Protein AF-X1BRF0-F1 (afdb_monomer_lite)

Organism: NCBI:txid412755

Foldseek 3Di:
DDPVVVVLVVVLVVVVVVVVVVVVVVVVVVVVLVVCCVVVVDPPDDRQKDKDKDKAQDFDQKWAWFWFWDWDDDPDTDTWIWTWTWAGDDGIIMIMIMTGVVCVVVVVVVCVQQVVAPLSVQQLVLLCCQAPDPRMDGDVVLLVVDDPLLNLVSVLSSLVHVDHSPDTDQAHPCLVSLVVRLVVLVVPPPDDDPVNVVVSVSSVSNHVCSVVDDGDDPVRSVVSVVVVVVVVSVVVD

pLDDT: mean 84.21, std 11.14, range [40.06, 96.19]

Radius of gyration: 20.68 Å; chains: 1; bounding box: 46×61×49 Å

Secondary structure (DSSP, 8-state):
--HHHHHHHHHHHHHHHHHHHHHHHHHHHHHHHHHHHHHH--TTS---EEEEEEEESS--SEEEEEEEEEEE-SSS-EEEEEEEEEEE-SS-EEEEEEEEGGGHHHHHHHHHHHTTSHHHHHHHHHHHHHHT-S-EEE-HHHHTTS-HHHHHHHHHHHT-TT--TTS---S-SSHHHHHHHHHHHHHT-SS--HHHHHHHHHHHHHTTGGGG--PPPHHHHHHHHHHHHHHHHHTT-

Structure (mmCIF, N/CA/C/O backbone):
data_AF-X1BRF0-F1
#
_entry.id   AF-X1BRF0-F1
#
loop_
_atom_site.group_PDB
_atom_site.id
_atom_site.type_symbol
_atom_site.label_atom_id
_atom_site.label_alt_id
_atom_site.label_comp_id
_atom_site.label_asym_id
_atom_site.label_entity_id
_atom_site.label_seq_id
_atom_site.pdbx_PDB_ins_code
_atom_site.Cartn_x
_atom_site.Cartn_y
_atom_site.Cartn_z
_atom_site.occupancy
_atom_site.B_iso_or_equiv
_atom_site.auth_seq_id
_atom_site.auth_comp_id
_atom_site.auth_asym_id
_atom_site.auth_atom_id
_atom_site.pdbx_PDB_model_num
ATOM 1 N N . PHE A 1 1 ? 20.948 39.624 -9.094 1.00 43.69 1 PHE A N 1
ATOM 2 C CA . PHE A 1 1 ? 20.328 38.492 -9.811 1.00 43.69 1 PHE A CA 1
ATOM 3 C C . PHE A 1 1 ? 21.298 37.989 -10.867 1.00 43.69 1 PHE A C 1
ATOM 5 O O . PHE A 1 1 ? 21.621 38.726 -11.787 1.00 43.69 1 PHE A O 1
ATOM 12 N N . ASN A 1 2 ? 21.868 36.800 -10.663 1.00 40.06 2 ASN A N 1
ATOM 13 C CA . ASN A 1 2 ? 22.947 36.269 -11.497 1.00 40.06 2 ASN A CA 1
ATOM 14 C C . ASN A 1 2 ? 22.345 35.476 -12.668 1.00 40.06 2 ASN A C 1
ATOM 16 O O . ASN A 1 2 ? 21.818 34.385 -12.469 1.00 40.06 2 ASN A O 1
ATOM 20 N N . ILE A 1 3 ? 22.393 36.044 -13.873 1.00 43.03 3 ILE A N 1
ATOM 21 C CA . ILE A 1 3 ? 21.704 35.545 -15.078 1.00 43.03 3 ILE A CA 1
ATOM 22 C C . ILE A 1 3 ? 22.094 34.090 -15.414 1.00 43.03 3 ILE A C 1
ATOM 24 O O . ILE A 1 3 ? 21.236 33.301 -15.789 1.00 43.03 3 ILE A O 1
ATOM 28 N N . LYS A 1 4 ? 23.338 33.674 -15.138 1.00 49.88 4 LYS A N 1
ATOM 29 C CA . LYS A 1 4 ? 23.810 32.292 -15.374 1.00 49.88 4 LYS A CA 1
ATOM 30 C C . LYS A 1 4 ? 23.158 31.228 -14.477 1.00 49.88 4 LYS A C 1
ATOM 32 O O . LYS A 1 4 ? 23.149 30.053 -14.833 1.00 49.88 4 LYS A O 1
ATOM 37 N N . ALA A 1 5 ? 22.644 31.605 -13.304 1.00 55.59 5 ALA A N 1
ATOM 38 C CA . ALA A 1 5 ? 21.947 30.668 -12.419 1.00 55.59 5 ALA A CA 1
ATOM 39 C C . ALA A 1 5 ? 20.535 30.339 -12.940 1.00 55.59 5 ALA A C 1
ATOM 41 O O . ALA A 1 5 ? 20.082 29.207 -12.778 1.00 55.59 5 ALA A O 1
ATOM 42 N N . ASN A 1 6 ? 19.885 31.291 -13.622 1.00 57.84 6 ASN A N 1
ATOM 43 C CA . ASN A 1 6 ? 18.565 31.093 -14.226 1.00 57.84 6 ASN A CA 1
ATOM 44 C C . ASN A 1 6 ? 18.606 30.113 -15.407 1.00 57.84 6 ASN A C 1
ATOM 46 O O . ASN A 1 6 ? 17.692 29.305 -15.540 1.00 57.84 6 ASN A O 1
ATOM 50 N N . ASP A 1 7 ? 19.677 30.120 -16.206 1.00 70.44 7 ASP A N 1
ATOM 51 C CA . ASP A 1 7 ? 19.808 29.210 -17.352 1.00 70.44 7 ASP A CA 1
ATOM 52 C C . ASP A 1 7 ? 19.935 27.744 -16.913 1.00 70.44 7 ASP A C 1
ATOM 54 O O . ASP A 1 7 ? 19.294 26.866 -17.483 1.00 70.44 7 ASP A O 1
ATOM 58 N N . ASN A 1 8 ? 20.689 27.466 -15.844 1.00 70.25 8 ASN A N 1
ATOM 59 C CA . ASN A 1 8 ? 20.816 26.106 -15.307 1.00 70.25 8 ASN A CA 1
ATOM 60 C C . ASN A 1 8 ? 19.495 25.577 -14.738 1.00 70.25 8 ASN A C 1
ATOM 62 O O . ASN A 1 8 ? 19.160 24.413 -14.946 1.00 70.25 8 ASN A O 1
ATOM 66 N N . ILE A 1 9 ? 18.741 26.428 -14.039 1.00 73.12 9 ILE A N 1
ATOM 67 C CA . ILE A 1 9 ? 17.417 26.072 -13.517 1.00 73.12 9 ILE A CA 1
ATOM 68 C C . ILE A 1 9 ? 16.451 25.800 -14.677 1.00 73.12 9 ILE A C 1
ATOM 70 O O . ILE A 1 9 ? 15.737 24.799 -14.665 1.00 73.12 9 ILE A O 1
ATOM 74 N N . LEU A 1 10 ? 16.463 26.643 -15.715 1.00 74.81 10 LEU A N 1
ATOM 75 C CA . LEU A 1 10 ? 15.628 26.457 -16.901 1.00 74.81 10 LEU A CA 1
ATOM 76 C C . LEU A 1 10 ? 15.965 25.151 -17.636 1.00 74.81 10 LEU A C 1
ATOM 78 O O . LEU A 1 10 ? 15.058 24.396 -17.979 1.00 74.81 10 LEU A O 1
ATOM 82 N N . ILE A 1 11 ? 17.255 24.841 -17.809 1.00 76.44 11 ILE A N 1
ATOM 83 C CA . ILE A 1 11 ? 17.719 23.571 -18.389 1.00 76.44 11 ILE A CA 1
ATOM 84 C C . ILE A 1 11 ? 17.226 22.384 -17.553 1.00 76.44 11 ILE A C 1
ATOM 86 O O . ILE A 1 11 ? 16.704 21.419 -18.109 1.00 76.44 11 ILE A O 1
ATOM 90 N N . GLN A 1 12 ? 17.323 22.457 -16.223 1.00 74.62 12 GLN A N 1
ATOM 91 C CA . GLN A 1 12 ? 16.822 21.406 -15.333 1.00 74.62 12 GLN A CA 1
ATOM 92 C C . GLN A 1 12 ? 15.307 21.204 -15.462 1.00 74.62 12 GLN A C 1
ATOM 94 O O . GLN A 1 12 ? 14.853 20.061 -15.542 1.00 74.62 12 GLN A O 1
ATOM 99 N N . PHE A 1 13 ? 14.522 22.283 -15.542 1.00 77.75 13 PHE A N 1
ATOM 100 C CA . PHE A 1 13 ? 13.081 22.189 -15.789 1.00 77.75 13 PHE A CA 1
ATOM 101 C C . PHE A 1 13 ? 12.763 21.603 -17.166 1.00 77.75 13 PHE A C 1
ATOM 103 O O . PHE A 1 13 ? 11.842 20.795 -17.282 1.00 77.75 13 PHE A O 1
ATOM 110 N N . GLN A 1 14 ? 13.533 21.949 -18.198 1.00 77.00 14 GLN A N 1
ATOM 111 C CA . GLN A 1 14 ? 13.373 21.389 -19.538 1.00 77.00 14 GLN A CA 1
ATOM 112 C C . GLN A 1 14 ? 13.669 19.880 -19.554 1.00 77.00 14 GLN A C 1
ATOM 114 O O . GLN A 1 14 ? 12.897 19.104 -20.116 1.00 77.00 14 GLN A O 1
ATOM 119 N N . CYS A 1 15 ? 14.740 19.447 -18.881 1.00 74.56 15 CYS A N 1
ATOM 120 C CA . CYS A 1 15 ? 15.067 18.033 -18.702 1.00 74.56 15 CYS A CA 1
ATOM 121 C C . CYS A 1 15 ? 13.960 17.287 -17.946 1.00 74.56 15 CYS A C 1
ATOM 123 O O . CYS A 1 15 ? 13.539 16.216 -18.383 1.00 74.56 15 CYS A O 1
ATOM 125 N N . LEU A 1 16 ? 13.447 17.865 -16.854 1.00 76.44 16 LEU A N 1
ATOM 126 C CA . LEU A 1 16 ? 12.346 17.285 -16.083 1.00 76.44 16 LEU A CA 1
ATOM 127 C C . LEU A 1 16 ? 11.070 17.168 -16.924 1.00 76.44 16 LEU A C 1
ATOM 129 O O . LEU A 1 16 ? 10.406 16.136 -16.887 1.00 76.44 16 LEU A O 1
ATOM 133 N N . LYS A 1 17 ? 10.743 18.198 -17.711 1.00 81.06 17 LYS A N 1
ATOM 134 C CA . LYS A 1 17 ? 9.607 18.178 -18.636 1.00 81.06 17 LYS A CA 1
ATOM 135 C C . LYS A 1 17 ? 9.740 17.035 -19.646 1.00 81.06 17 LYS A C 1
ATOM 137 O O . LYS A 1 17 ? 8.807 16.250 -19.783 1.00 81.06 17 LYS A O 1
ATOM 142 N N . ASN A 1 18 ? 10.898 16.902 -20.291 1.00 79.06 18 ASN A N 1
ATOM 143 C CA . ASN A 1 18 ? 11.144 15.848 -21.279 1.00 79.06 18 ASN A CA 1
ATOM 144 C C . ASN A 1 18 ? 11.081 14.437 -20.654 1.00 79.06 18 ASN A C 1
ATOM 146 O O . ASN A 1 18 ? 10.539 13.509 -21.260 1.00 79.06 18 ASN A O 1
ATOM 150 N N . ASP A 1 19 ? 11.601 14.263 -19.433 1.00 75.19 19 ASP A N 1
ATOM 151 C CA . ASP A 1 19 ? 11.479 13.011 -18.671 1.00 75.19 19 ASP A CA 1
ATOM 152 C C . ASP A 1 19 ? 10.007 12.696 -18.353 1.00 75.19 19 ASP A C 1
ATOM 154 O O . ASP A 1 19 ? 9.544 11.581 -18.602 1.00 75.19 19 ASP A O 1
ATOM 158 N N . CYS A 1 20 ? 9.232 13.686 -17.899 1.00 77.44 20 CYS A N 1
ATOM 159 C CA . CYS A 1 20 ? 7.792 13.541 -17.678 1.00 77.44 20 CYS A CA 1
ATOM 160 C C . CYS A 1 20 ? 7.045 13.150 -18.963 1.00 77.44 20 CYS A C 1
ATOM 162 O O . CYS A 1 20 ? 6.258 12.206 -18.941 1.00 77.44 20 CYS A O 1
ATOM 164 N N . GLU A 1 21 ? 7.310 13.810 -20.093 1.00 84.62 21 GLU A N 1
ATOM 165 C CA . GLU A 1 21 ? 6.691 13.494 -21.390 1.00 84.62 21 GLU A CA 1
ATOM 166 C C . GLU A 1 21 ? 7.021 12.067 -21.857 1.00 84.62 21 GLU A C 1
ATOM 168 O O . GLU A 1 21 ? 6.143 11.331 -22.327 1.00 84.62 21 GLU A O 1
ATOM 173 N N . THR A 1 22 ? 8.269 11.634 -21.659 1.00 80.38 22 THR A N 1
ATOM 174 C CA . THR A 1 22 ? 8.715 10.267 -21.965 1.00 80.38 22 THR A CA 1
ATOM 175 C C . THR A 1 22 ? 7.973 9.244 -21.106 1.00 80.38 22 THR A C 1
ATOM 177 O O . THR A 1 22 ? 7.456 8.249 -21.623 1.00 80.38 22 THR A O 1
ATOM 180 N N . ARG A 1 23 ? 7.860 9.496 -19.795 1.00 79.00 23 ARG A N 1
ATOM 181 C CA . ARG A 1 23 ? 7.141 8.619 -18.858 1.00 79.00 23 ARG A CA 1
ATOM 182 C C . ARG A 1 23 ? 5.651 8.550 -19.167 1.00 79.00 23 ARG A C 1
ATOM 184 O O . ARG A 1 23 ? 5.104 7.452 -19.193 1.00 79.00 23 ARG A O 1
ATOM 191 N N . ILE A 1 24 ? 5.008 9.683 -19.450 1.00 82.62 24 ILE A N 1
ATOM 192 C CA . ILE A 1 24 ? 3.593 9.740 -19.846 1.00 82.62 24 ILE A CA 1
ATOM 193 C C . ILE A 1 24 ? 3.363 8.916 -21.115 1.00 82.62 24 ILE A C 1
ATOM 195 O O . ILE A 1 24 ? 2.433 8.112 -21.171 1.00 82.62 24 ILE A O 1
ATOM 199 N N . THR A 1 25 ? 4.236 9.060 -22.114 1.00 86.00 25 THR A N 1
ATOM 200 C CA . THR A 1 25 ? 4.147 8.289 -23.362 1.00 86.00 25 THR A CA 1
ATOM 201 C C . THR A 1 25 ? 4.278 6.791 -23.099 1.00 86.00 25 THR A C 1
ATOM 203 O O . THR A 1 25 ? 3.460 6.008 -23.582 1.00 86.00 25 THR A O 1
ATOM 206 N N . TYR A 1 26 ? 5.263 6.386 -22.292 1.00 83.38 26 TYR A N 1
ATOM 207 C CA . TYR A 1 26 ? 5.441 4.991 -21.893 1.00 83.38 26 TYR A CA 1
ATOM 208 C C . TYR A 1 26 ? 4.207 4.436 -21.167 1.00 83.38 26 TYR A C 1
ATOM 210 O O . TYR A 1 26 ? 3.718 3.364 -21.522 1.00 83.38 26 TYR A O 1
ATOM 218 N N . LEU A 1 27 ? 3.670 5.179 -20.195 1.00 81.31 27 LEU A N 1
ATOM 219 C CA . LEU A 1 27 ? 2.489 4.785 -19.424 1.00 81.31 27 LEU A CA 1
ATOM 220 C C . LEU A 1 27 ? 1.252 4.636 -20.306 1.00 81.31 27 LEU A C 1
ATOM 222 O O . LEU A 1 27 ? 0.519 3.665 -20.141 1.00 81.31 27 LEU A O 1
ATOM 226 N N . ARG A 1 28 ? 1.049 5.545 -21.267 1.00 84.25 28 ARG A N 1
ATOM 227 C CA . ARG A 1 28 ? -0.058 5.463 -22.228 1.00 84.25 28 ARG A CA 1
ATOM 228 C C . ARG A 1 28 ? 0.043 4.212 -23.096 1.00 84.25 28 ARG A C 1
ATOM 230 O O . ARG A 1 28 ? -0.918 3.461 -23.206 1.00 84.25 28 ARG A O 1
ATOM 237 N N . VAL A 1 29 ? 1.218 3.943 -23.665 1.00 85.19 29 VAL A N 1
ATOM 238 C CA . VAL A 1 29 ? 1.441 2.731 -24.473 1.00 85.19 29 VAL A CA 1
ATOM 239 C C . VAL A 1 29 ? 1.230 1.471 -23.630 1.00 85.19 29 VAL A C 1
ATOM 241 O O . VAL A 1 29 ? 0.634 0.496 -24.088 1.00 85.19 29 VAL A O 1
ATOM 244 N N . TYR A 1 30 ? 1.703 1.480 -22.385 1.00 81.38 30 TYR A N 1
ATOM 245 C CA . TYR A 1 30 ? 1.567 0.351 -21.475 1.00 81.38 30 TYR A CA 1
ATOM 246 C C . TYR A 1 30 ? 0.106 0.107 -21.054 1.00 81.38 30 TYR A C 1
ATOM 248 O O . TYR A 1 30 ? -0.341 -1.043 -21.059 1.00 81.38 30 TYR A O 1
ATOM 256 N N . SER A 1 31 ? -0.662 1.160 -20.754 1.00 79.25 31 SER A N 1
ATOM 257 C CA . SER A 1 31 ? -2.083 1.054 -20.400 1.00 79.25 31 SER A CA 1
ATOM 258 C C . SER A 1 31 ? -2.942 0.616 -21.590 1.00 79.25 31 SER A C 1
ATOM 260 O O . SER A 1 31 ? -3.762 -0.291 -21.447 1.00 79.25 31 SER A O 1
ATOM 262 N N . GLU A 1 32 ? -2.699 1.161 -22.786 1.00 83.38 32 GLU A N 1
ATOM 263 C CA . GLU A 1 32 ? -3.341 0.719 -24.029 1.00 83.38 32 GLU A CA 1
ATOM 264 C C . GLU A 1 32 ? -3.033 -0.752 -24.321 1.00 83.38 32 GLU A C 1
ATOM 266 O O . GLU A 1 32 ? -3.907 -1.501 -24.755 1.00 83.38 32 GLU A O 1
ATOM 271 N N . ARG A 1 33 ? -1.800 -1.201 -24.062 1.00 80.56 33 ARG A N 1
ATOM 272 C CA . ARG A 1 33 ? -1.410 -2.607 -24.218 1.00 80.56 33 ARG A CA 1
ATOM 273 C C . ARG A 1 33 ? -2.195 -3.518 -23.278 1.00 80.56 33 ARG A C 1
ATOM 275 O O . ARG A 1 33 ? -2.716 -4.530 -23.741 1.00 80.56 33 ARG A O 1
ATOM 282 N N . ILE A 1 34 ? -2.315 -3.151 -21.999 1.00 78.19 34 ILE A N 1
ATOM 283 C CA . ILE A 1 34 ? -3.147 -3.879 -21.028 1.00 78.19 34 ILE A CA 1
ATOM 284 C C . ILE A 1 34 ? -4.591 -3.951 -21.531 1.00 78.19 34 ILE A C 1
ATOM 286 O O . ILE A 1 34 ? -5.146 -5.043 -21.652 1.00 78.19 34 ILE A O 1
ATOM 290 N N . LEU A 1 35 ? -5.184 -2.807 -21.878 1.00 80.25 35 LEU A N 1
ATOM 291 C CA . LEU A 1 35 ? -6.572 -2.728 -22.326 1.00 80.25 35 LEU A CA 1
ATOM 292 C C . LEU A 1 35 ? -6.814 -3.591 -23.572 1.00 80.25 35 LEU A C 1
ATOM 294 O O . LEU A 1 35 ? -7.768 -4.363 -23.619 1.00 80.25 35 LEU A O 1
ATOM 298 N N . ASN A 1 36 ? -5.917 -3.523 -24.555 1.00 81.25 36 ASN A N 1
ATOM 299 C CA . ASN A 1 36 ? -5.999 -4.324 -25.772 1.00 81.25 36 ASN A CA 1
ATOM 300 C C . ASN A 1 36 ? -5.891 -5.831 -25.501 1.00 81.25 36 ASN A C 1
ATOM 302 O O . ASN A 1 36 ? -6.574 -6.609 -26.165 1.00 81.25 36 ASN A O 1
ATOM 306 N N . GLU A 1 37 ? -5.055 -6.259 -24.549 1.00 81.19 37 GLU A N 1
ATOM 307 C CA . GLU A 1 37 ? -4.973 -7.668 -24.140 1.00 81.19 37 GLU A CA 1
ATOM 308 C C . GLU A 1 37 ? -6.283 -8.153 -23.503 1.00 81.19 37 GLU A C 1
ATOM 310 O O . GLU A 1 37 ? -6.728 -9.264 -23.803 1.00 81.19 37 GLU A O 1
ATOM 315 N N . TYR A 1 38 ? -6.925 -7.318 -22.679 1.00 77.06 38 TYR A N 1
ATOM 316 C CA . TYR A 1 38 ? -8.225 -7.631 -22.081 1.00 77.06 38 TYR A CA 1
ATOM 317 C C . TYR A 1 38 ? -9.368 -7.623 -23.102 1.00 77.06 38 TYR A C 1
ATOM 319 O O . TYR A 1 38 ? -10.186 -8.537 -23.080 1.00 77.06 38 TYR A O 1
ATOM 327 N N . ILE A 1 39 ? -9.414 -6.656 -24.027 1.00 80.81 39 ILE A N 1
ATOM 328 C CA . ILE A 1 39 ? -10.455 -6.576 -25.068 1.00 80.81 39 ILE A CA 1
ATOM 329 C C . ILE A 1 39 ? -10.343 -7.748 -26.047 1.00 80.81 39 ILE A C 1
ATOM 331 O O . ILE A 1 39 ? -11.345 -8.372 -26.389 1.00 80.81 39 ILE A O 1
ATOM 335 N N . LYS A 1 40 ? -9.129 -8.063 -26.517 1.00 76.94 40 LYS A N 1
ATOM 336 C CA . LYS A 1 40 ? -8.931 -9.115 -27.528 1.00 76.94 40 LYS A CA 1
ATOM 337 C C . LYS A 1 40 ? -9.148 -10.520 -26.969 1.00 76.94 40 LYS A C 1
ATOM 339 O O . LYS A 1 40 ? -9.399 -11.418 -27.766 1.00 76.94 40 LYS A O 1
ATOM 344 N N . ASN A 1 41 ? -8.993 -10.700 -25.652 1.00 64.75 41 ASN A N 1
ATOM 345 C CA . ASN A 1 41 ? -9.225 -11.899 -24.831 1.00 64.75 41 ASN A CA 1
ATOM 346 C C . ASN A 1 41 ? -9.076 -13.267 -25.537 1.00 64.75 41 ASN A C 1
ATOM 348 O O . ASN A 1 41 ? -9.844 -14.198 -25.302 1.00 64.75 41 ASN A O 1
ATOM 352 N N . SER A 1 42 ? -8.091 -13.402 -26.431 1.00 59.81 42 SER A N 1
ATOM 353 C CA . SER A 1 42 ? -7.922 -14.599 -27.251 1.00 59.81 42 SER A CA 1
ATOM 354 C C . SER A 1 42 ? -6.880 -15.513 -26.609 1.00 59.81 42 SER A C 1
ATOM 356 O O . SER A 1 42 ? -5.748 -15.058 -26.391 1.00 59.81 42 SER A O 1
ATOM 358 N N . PRO A 1 43 ? -7.187 -16.807 -26.388 1.00 58.97 43 PRO A N 1
ATOM 359 C CA . PRO A 1 43 ? -6.240 -17.784 -25.845 1.00 58.97 43 PRO A CA 1
ATOM 360 C C . PRO A 1 43 ? -4.934 -17.902 -26.648 1.00 58.97 43 PRO A C 1
ATOM 362 O O . PRO A 1 43 ? -3.918 -18.335 -26.114 1.00 58.97 43 PRO A O 1
ATOM 365 N N . ARG A 1 44 ? -4.943 -17.507 -27.932 1.00 57.56 44 ARG A N 1
ATOM 366 C CA . ARG A 1 44 ? -3.782 -17.571 -28.838 1.00 57.56 44 ARG A CA 1
ATOM 367 C C . ARG A 1 44 ? -2.872 -16.340 -28.781 1.00 57.56 44 ARG A C 1
ATOM 369 O O . ARG A 1 44 ? -1.778 -16.373 -29.339 1.00 57.56 44 ARG A O 1
ATOM 376 N N . SER A 1 45 ? -3.295 -15.251 -28.137 1.00 64.69 45 SER A N 1
ATOM 377 C CA . SER A 1 45 ? -2.486 -14.031 -28.048 1.00 64.69 45 SER A CA 1
ATOM 378 C C . SER A 1 45 ? -1.431 -14.153 -26.942 1.00 64.69 45 SER A C 1
ATOM 380 O O . SER A 1 45 ? -1.734 -14.453 -25.786 1.00 64.69 45 SER A O 1
ATOM 382 N N . LYS A 1 46 ? -0.156 -13.946 -27.290 1.00 71.62 46 LYS A N 1
ATOM 383 C CA . LYS A 1 46 ? 0.948 -13.985 -26.325 1.00 71.62 46 LYS A CA 1
ATOM 384 C C . LYS A 1 46 ? 0.861 -12.753 -25.418 1.00 71.62 46 LYS A C 1
ATOM 386 O O . LYS A 1 46 ? 1.358 -11.694 -25.785 1.00 71.62 46 LYS A O 1
ATOM 391 N N . LYS A 1 47 ? 0.242 -12.900 -24.240 1.00 79.44 47 LYS A N 1
ATOM 392 C CA . LYS A 1 47 ? 0.179 -11.835 -23.225 1.00 79.44 47 LYS A CA 1
ATOM 393 C C . LYS A 1 47 ? 1.587 -11.377 -22.843 1.00 79.44 47 LYS A C 1
ATOM 395 O O . LYS A 1 47 ? 2.450 -12.204 -22.523 1.00 79.44 47 LYS A O 1
ATOM 400 N N . THR A 1 48 ? 1.793 -10.069 -22.889 1.00 86.19 48 THR A N 1
ATOM 401 C CA . THR A 1 48 ? 3.013 -9.355 -22.490 1.00 86.19 48 THR A CA 1
ATOM 402 C C . THR A 1 48 ? 2.925 -8.830 -21.063 1.00 86.19 48 THR A C 1
ATOM 404 O O . THR A 1 48 ?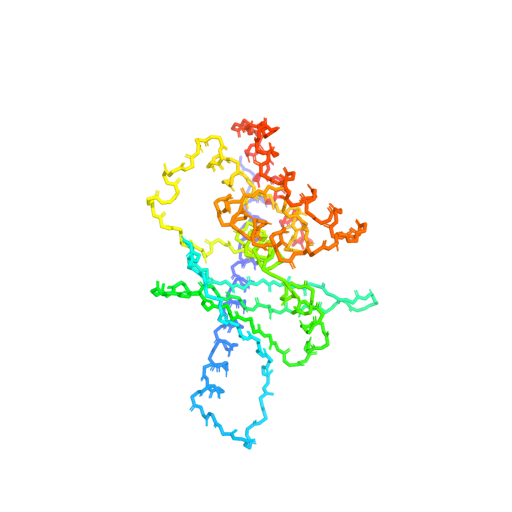 3.931 -8.391 -20.511 1.00 86.19 48 THR A O 1
ATOM 407 N N . THR A 1 49 ? 1.748 -8.920 -20.447 1.00 89.56 49 THR A N 1
ATOM 408 C CA . THR A 1 49 ? 1.507 -8.547 -19.055 1.00 89.56 49 THR A CA 1
ATOM 409 C C . THR A 1 49 ? 1.351 -9.783 -18.172 1.00 89.56 49 THR A C 1
ATOM 411 O O . THR A 1 49 ? 1.024 -10.884 -18.632 1.00 89.56 49 THR A O 1
ATOM 414 N N . ILE A 1 50 ? 1.615 -9.596 -16.885 1.00 92.75 50 ILE A N 1
ATOM 415 C CA . ILE A 1 50 ? 1.239 -10.501 -15.809 1.00 92.75 50 ILE A CA 1
ATOM 416 C C . ILE A 1 50 ? 0.314 -9.747 -14.856 1.00 92.75 50 ILE A C 1
ATOM 418 O O . ILE A 1 50 ? 0.542 -8.574 -14.572 1.00 92.75 50 ILE A O 1
ATOM 422 N N . ASN A 1 51 ? -0.749 -10.412 -14.407 1.00 92.50 51 ASN A N 1
ATOM 423 C CA . ASN A 1 51 ? -1.798 -9.800 -13.602 1.00 92.50 51 ASN A CA 1
ATOM 424 C C . ASN A 1 51 ? -2.109 -10.692 -12.403 1.00 92.50 51 ASN A C 1
ATOM 426 O O . ASN A 1 51 ? -2.115 -11.917 -12.530 1.00 92.50 51 ASN A O 1
ATOM 430 N N . HIS A 1 52 ? -2.406 -10.070 -11.271 1.00 94.69 52 HIS A N 1
ATOM 431 C CA . HIS A 1 52 ? -2.956 -10.721 -10.092 1.00 94.69 52 HIS A CA 1
ATOM 432 C C . HIS A 1 52 ? -4.165 -9.917 -9.629 1.00 94.69 52 HIS A C 1
ATOM 434 O O . HIS A 1 52 ? -4.097 -8.691 -9.558 1.00 94.69 52 HIS A O 1
ATOM 440 N N . GLY A 1 53 ? -5.273 -10.598 -9.367 1.00 93.88 53 GLY A N 1
ATOM 441 C CA . GLY A 1 53 ? -6.513 -9.974 -8.934 1.00 93.88 53 GLY A CA 1
ATOM 442 C C . GLY A 1 53 ? -7.130 -10.776 -7.804 1.00 93.88 53 GLY A C 1
ATOM 443 O O . GLY A 1 53 ? -7.237 -11.996 -7.921 1.00 93.88 53 GLY A O 1
ATOM 444 N N . VAL A 1 54 ? -7.544 -10.093 -6.742 1.00 94.69 54 VAL A N 1
ATOM 445 C CA . VAL A 1 54 ? -8.282 -10.692 -5.625 1.00 94.69 54 VAL A CA 1
ATOM 446 C C . VAL A 1 54 ? -9.544 -9.893 -5.340 1.00 94.69 54 VAL A C 1
ATOM 448 O O . VAL A 1 54 ? -9.596 -8.681 -5.555 1.00 94.69 54 VAL A O 1
ATOM 451 N N . CYS A 1 55 ? -10.561 -10.592 -4.853 1.00 93.88 55 CYS A N 1
ATOM 452 C CA . CYS A 1 55 ? -11.768 -10.008 -4.293 1.00 93.88 55 CYS A CA 1
ATOM 453 C C . CYS A 1 55 ? -11.750 -10.292 -2.796 1.00 93.88 55 CYS A C 1
ATOM 455 O O . CYS A 1 55 ? -11.615 -11.447 -2.398 1.00 93.88 55 CYS A O 1
ATOM 457 N N . ILE A 1 56 ? -11.839 -9.245 -1.986 1.00 90.44 56 ILE A N 1
ATOM 458 C CA . ILE A 1 56 ? -11.897 -9.361 -0.531 1.00 90.44 56 ILE A CA 1
ATOM 459 C C . ILE A 1 56 ? -13.313 -9.031 -0.108 1.00 90.44 56 ILE A C 1
ATOM 461 O O . ILE A 1 56 ? -13.815 -7.964 -0.465 1.00 90.44 56 ILE A O 1
ATOM 465 N N . ASP A 1 57 ? -13.920 -9.901 0.695 1.00 89.06 57 ASP A N 1
ATOM 466 C CA . ASP A 1 57 ? -15.272 -9.744 1.251 1.00 89.06 57 ASP A CA 1
ATOM 467 C C . ASP A 1 57 ? -15.298 -8.715 2.397 1.00 89.06 57 ASP A C 1
ATOM 469 O O . ASP A 1 57 ? -15.851 -8.916 3.475 1.00 89.06 57 ASP A O 1
ATOM 473 N N . HIS A 1 58 ? -14.622 -7.593 2.169 1.00 86.81 58 HIS A N 1
ATOM 474 C CA . HIS A 1 58 ? -14.574 -6.433 3.029 1.00 86.81 58 HIS A CA 1
ATOM 475 C C . HIS A 1 58 ? -14.462 -5.183 2.161 1.00 86.81 58 HIS A C 1
ATOM 477 O O . HIS A 1 58 ? -13.703 -5.138 1.187 1.00 86.81 58 HIS A O 1
ATOM 483 N N . LYS A 1 59 ? -15.218 -4.146 2.514 1.00 90.88 59 LYS A N 1
ATOM 484 C CA . LYS A 1 59 ? -15.205 -2.873 1.801 1.00 90.88 59 LYS A CA 1
ATOM 485 C C . LYS A 1 59 ? -14.193 -1.926 2.433 1.00 90.88 59 LYS A C 1
ATOM 487 O O . LYS A 1 59 ? -14.448 -1.372 3.498 1.00 90.88 59 LYS A O 1
ATOM 492 N N . PHE A 1 60 ? -13.083 -1.677 1.747 1.00 92.69 60 PHE A N 1
ATOM 493 C CA . PHE A 1 60 ? -12.158 -0.627 2.153 1.00 92.69 60 PHE A CA 1
ATOM 494 C C . PHE A 1 60 ? -12.765 0.758 1.847 1.00 92.69 60 PHE A C 1
ATOM 496 O O . PHE A 1 60 ? -13.356 0.954 0.784 1.00 92.69 60 PHE A O 1
ATOM 503 N N . PRO A 1 61 ? -12.627 1.762 2.730 1.00 94.19 61 PRO A N 1
ATOM 504 C CA . PRO A 1 61 ? -13.164 3.109 2.532 1.00 94.19 61 PRO A CA 1
ATOM 505 C C . PRO A 1 61 ? -12.281 3.966 1.609 1.00 94.19 61 PRO A C 1
ATOM 507 O O . PRO A 1 61 ? -12.324 5.197 1.683 1.00 94.19 61 PRO A O 1
ATOM 510 N N . ILE A 1 62 ? -11.483 3.324 0.754 1.00 94.81 62 ILE A N 1
ATOM 511 C CA . ILE A 1 62 ? -10.526 3.948 -0.150 1.00 94.81 62 ILE A CA 1
ATOM 512 C C . ILE A 1 62 ? -10.632 3.335 -1.545 1.00 94.81 62 ILE A C 1
ATOM 514 O O . ILE A 1 62 ? -10.719 2.117 -1.701 1.00 94.81 62 ILE A O 1
ATOM 518 N N . ALA A 1 63 ? -10.614 4.198 -2.554 1.00 95.50 63 ALA A N 1
ATOM 519 C CA . ALA A 1 63 ? -10.306 3.835 -3.925 1.00 95.50 63 ALA A CA 1
ATOM 520 C C . ALA A 1 63 ? -8.870 4.264 -4.228 1.00 95.50 63 ALA A C 1
ATOM 522 O O . ALA A 1 63 ? -8.470 5.377 -3.892 1.00 95.50 63 ALA A O 1
ATOM 523 N N . LEU A 1 64 ? -8.097 3.395 -4.865 1.00 93.62 64 LEU A N 1
ATOM 524 C CA . LEU A 1 64 ? -6.705 3.654 -5.212 1.00 93.62 64 LEU A CA 1
ATOM 525 C C . LEU A 1 64 ? -6.487 3.294 -6.675 1.00 93.62 64 LEU A C 1
ATOM 527 O O . LEU A 1 64 ? -6.910 2.225 -7.111 1.00 93.62 64 LEU A O 1
ATOM 531 N N . CYS A 1 65 ? -5.812 4.162 -7.420 1.00 88.12 65 CYS A N 1
ATOM 532 C CA . CYS A 1 65 ? -5.414 3.902 -8.796 1.00 88.12 65 CYS A CA 1
ATOM 533 C C . CYS A 1 65 ? -4.036 4.509 -9.013 1.00 88.12 65 CYS A C 1
ATOM 535 O O . CYS A 1 65 ? -3.917 5.715 -9.180 1.00 88.12 65 CYS A O 1
ATOM 537 N N . GLY A 1 66 ? -2.991 3.689 -9.039 1.00 86.69 66 GLY A N 1
ATOM 538 C CA . GLY A 1 66 ? -1.642 4.218 -9.165 1.00 86.69 66 GLY A CA 1
ATOM 539 C C . GLY A 1 66 ? -0.664 3.245 -9.784 1.00 86.69 66 GLY A C 1
ATOM 540 O O . GLY A 1 66 ? -0.970 2.087 -10.079 1.00 86.69 66 GLY A O 1
ATOM 541 N N . TYR A 1 67 ? 0.550 3.740 -9.975 1.00 86.75 67 TYR A N 1
ATOM 542 C CA . TYR A 1 67 ? 1.677 2.928 -10.383 1.00 86.75 67 TYR A CA 1
ATOM 543 C C . TYR A 1 67 ? 2.898 3.276 -9.544 1.00 86.75 67 TYR A C 1
ATOM 545 O O . TYR A 1 67 ? 3.090 4.417 -9.141 1.00 86.75 67 TYR A O 1
ATOM 553 N N . THR A 1 68 ? 3.759 2.290 -9.335 1.00 86.00 68 THR A N 1
ATOM 554 C CA . THR A 1 68 ? 5.046 2.474 -8.669 1.00 86.00 68 THR A CA 1
ATOM 555 C C . THR A 1 68 ? 6.154 1.793 -9.462 1.00 86.00 68 THR A C 1
ATOM 557 O O . THR A 1 68 ? 5.923 0.812 -10.171 1.00 86.00 68 THR A O 1
ATOM 560 N N . SER A 1 69 ? 7.367 2.337 -9.387 1.00 85.75 69 SER A N 1
ATOM 561 C CA . SER A 1 69 ? 8.546 1.772 -10.045 1.00 85.75 69 SER A CA 1
ATOM 562 C C . SER A 1 69 ? 9.415 1.067 -9.013 1.00 85.75 69 SER A C 1
ATOM 564 O O . SER A 1 69 ? 10.115 1.718 -8.243 1.00 85.75 69 SER A O 1
ATOM 566 N N . LEU A 1 70 ? 9.453 -0.262 -9.063 1.00 88.38 70 LEU A N 1
ATOM 567 C CA . LEU A 1 70 ? 10.237 -1.085 -8.145 1.00 88.38 70 LEU A CA 1
ATOM 568 C C . LEU A 1 70 ? 11.568 -1.485 -8.771 1.00 88.38 70 LEU A C 1
ATOM 570 O O . LEU A 1 70 ? 11.603 -2.126 -9.824 1.00 88.38 70 LEU A O 1
ATOM 574 N N . ALA A 1 71 ? 12.668 -1.114 -8.121 1.00 88.62 71 ALA A N 1
ATOM 575 C CA . ALA A 1 71 ? 14.007 -1.525 -8.519 1.00 88.62 71 ALA A CA 1
ATOM 576 C C . ALA A 1 71 ? 14.360 -2.889 -7.902 1.00 88.62 71 ALA A C 1
ATOM 578 O O . ALA A 1 71 ? 14.085 -3.131 -6.731 1.00 88.62 71 ALA A O 1
ATOM 579 N N . TYR A 1 72 ? 14.970 -3.783 -8.682 1.00 89.62 72 TYR A N 1
ATOM 580 C CA . TYR A 1 72 ? 15.396 -5.103 -8.214 1.00 89.62 72 TYR A CA 1
ATOM 581 C C . TYR A 1 72 ? 16.621 -5.619 -8.984 1.00 89.62 72 TYR A C 1
ATOM 583 O O . TYR A 1 72 ? 16.858 -5.241 -10.133 1.00 89.62 72 TYR A O 1
ATOM 591 N N . GLY A 1 73 ? 17.372 -6.531 -8.363 1.00 87.25 73 GLY A N 1
ATOM 592 C CA . GLY A 1 73 ? 18.620 -7.087 -8.898 1.00 87.25 73 GLY A CA 1
ATOM 593 C C . GLY A 1 73 ? 19.857 -6.528 -8.192 1.00 87.25 73 GLY A C 1
ATOM 594 O O . GLY A 1 73 ? 19.796 -5.462 -7.595 1.00 87.25 73 GLY A O 1
ATOM 595 N N . ASN A 1 74 ? 20.969 -7.269 -8.253 1.00 83.88 74 ASN A N 1
ATOM 596 C CA . ASN A 1 74 ? 22.212 -6.905 -7.559 1.00 83.88 74 ASN A CA 1
ATOM 597 C C . ASN A 1 74 ? 23.224 -6.282 -8.534 1.00 83.88 74 ASN A C 1
ATOM 599 O O . ASN A 1 74 ? 23.538 -5.105 -8.436 1.00 83.88 74 ASN A O 1
ATOM 603 N N . ALA A 1 75 ? 23.696 -7.061 -9.517 1.00 85.81 75 ALA A N 1
ATOM 604 C CA . ALA A 1 75 ? 24.698 -6.609 -10.492 1.00 85.81 75 ALA A CA 1
ATOM 605 C C . ALA A 1 75 ? 24.110 -5.754 -11.631 1.00 85.81 75 ALA A C 1
ATOM 607 O O . ALA A 1 75 ? 24.792 -4.913 -12.207 1.00 85.81 75 ALA A O 1
ATOM 608 N N . THR A 1 76 ? 22.837 -5.964 -11.973 1.00 87.12 76 THR A N 1
ATOM 609 C CA . THR A 1 76 ? 22.114 -5.152 -12.957 1.00 87.12 76 THR A CA 1
ATOM 610 C C . THR A 1 76 ? 20.766 -4.784 -12.370 1.00 87.12 76 THR A C 1
ATOM 612 O O . THR A 1 76 ? 19.912 -5.655 -12.183 1.00 87.12 76 THR A O 1
ATOM 615 N N . ILE A 1 77 ? 20.585 -3.497 -12.081 1.00 89.56 77 ILE A N 1
ATOM 616 C CA . ILE A 1 77 ? 19.327 -2.979 -11.554 1.00 89.56 77 ILE A CA 1
ATOM 617 C C . ILE A 1 77 ? 18.294 -2.961 -12.678 1.00 89.56 77 ILE A C 1
ATOM 619 O O . ILE A 1 77 ? 18.434 -2.247 -13.671 1.00 89.56 77 ILE A O 1
ATOM 623 N N . LYS A 1 78 ? 17.236 -3.748 -12.510 1.00 91.06 78 LYS A N 1
ATOM 624 C CA . LYS A 1 78 ? 16.036 -3.712 -13.344 1.00 91.06 78 LYS A CA 1
ATOM 625 C C . LYS A 1 78 ? 14.960 -2.908 -12.627 1.00 91.06 78 LYS A C 1
ATOM 627 O O . LYS A 1 78 ? 14.896 -2.915 -11.402 1.00 91.06 78 LYS A O 1
ATOM 632 N N . LYS A 1 79 ? 14.092 -2.243 -13.386 1.00 90.12 79 LYS A N 1
ATOM 633 C CA . LYS A 1 79 ? 12.934 -1.514 -12.854 1.00 90.12 79 LYS A CA 1
ATOM 634 C C . LYS A 1 79 ? 11.660 -2.159 -13.370 1.00 90.12 79 LYS A C 1
ATOM 636 O O . LYS A 1 79 ? 11.535 -2.351 -14.572 1.00 90.12 79 LYS A O 1
ATOM 641 N N . MET A 1 80 ? 10.757 -2.520 -12.470 1.00 90.94 80 MET A N 1
ATOM 642 C CA . MET A 1 80 ? 9.425 -3.024 -12.786 1.00 90.94 80 MET A CA 1
ATOM 643 C C . MET A 1 80 ? 8.411 -1.918 -12.520 1.00 90.94 80 MET A C 1
ATOM 645 O O . MET A 1 80 ? 8.332 -1.426 -11.397 1.00 90.94 80 MET A O 1
ATOM 649 N N . LEU A 1 81 ? 7.614 -1.568 -13.526 1.00 90.19 81 LEU A N 1
ATOM 650 C CA . LEU A 1 81 ? 6.414 -0.771 -13.308 1.00 90.19 81 LEU A CA 1
ATOM 651 C C . LEU A 1 81 ? 5.307 -1.690 -12.775 1.00 90.19 81 LEU A C 1
ATOM 653 O O . LEU A 1 81 ? 4.898 -2.625 -13.465 1.00 90.19 81 LEU A O 1
ATOM 657 N N . LEU A 1 82 ? 4.850 -1.428 -11.554 1.00 91.25 82 LEU A N 1
ATOM 658 C CA . LEU A 1 82 ? 3.727 -2.107 -10.920 1.00 91.25 82 LEU A CA 1
ATOM 659 C C . LEU A 1 82 ? 2.523 -1.169 -10.923 1.00 91.25 82 LEU A C 1
ATOM 661 O O . LEU A 1 82 ? 2.557 -0.136 -10.262 1.00 91.25 82 LEU A O 1
ATOM 665 N N . ILE A 1 83 ? 1.471 -1.532 -11.650 1.00 91.25 83 ILE A N 1
ATOM 666 C CA . ILE A 1 83 ? 0.168 -0.867 -11.568 1.00 91.25 83 ILE A CA 1
ATOM 667 C C . ILE A 1 83 ? -0.649 -1.549 -10.480 1.00 91.25 83 ILE A C 1
ATOM 669 O O . ILE A 1 83 ? -0.776 -2.773 -10.510 1.00 91.25 83 ILE A O 1
ATOM 673 N N . THR A 1 84 ? -1.244 -0.760 -9.591 1.00 92.50 84 THR A N 1
ATOM 674 C CA . THR A 1 84 ? -2.108 -1.244 -8.513 1.00 92.50 84 THR A CA 1
ATOM 675 C C . THR A 1 84 ? -3.414 -0.466 -8.505 1.00 92.50 84 THR A C 1
ATOM 677 O O . THR A 1 84 ? -3.419 0.764 -8.541 1.00 92.50 84 THR A O 1
ATOM 680 N N . ASN A 1 85 ? -4.525 -1.193 -8.423 1.00 94.00 85 ASN A N 1
ATOM 681 C CA . ASN A 1 85 ? -5.854 -0.626 -8.248 1.00 94.00 85 ASN A CA 1
ATOM 682 C C . ASN A 1 85 ? -6.541 -1.271 -7.047 1.00 94.00 85 ASN A C 1
ATOM 684 O O . ASN A 1 85 ? -6.505 -2.492 -6.911 1.00 94.00 85 ASN A O 1
ATOM 688 N N . VAL A 1 86 ? -7.196 -0.458 -6.223 1.00 95.69 86 VAL A N 1
ATOM 689 C CA . VAL A 1 86 ? -8.081 -0.880 -5.130 1.00 95.69 86 VAL A CA 1
ATOM 690 C C . VAL A 1 86 ? -9.440 -0.255 -5.406 1.00 95.69 86 VAL A C 1
ATOM 692 O O . VAL A 1 86 ? -9.570 0.968 -5.414 1.00 95.69 86 VAL A O 1
ATOM 695 N N . ILE A 1 87 ? -10.439 -1.084 -5.692 1.00 95.75 87 ILE A N 1
ATOM 696 C CA . ILE A 1 87 ? -11.756 -0.649 -6.157 1.00 95.75 87 ILE A CA 1
ATOM 697 C C . ILE A 1 87 ? -12.807 -1.131 -5.153 1.00 95.75 87 ILE A C 1
ATOM 699 O O . ILE A 1 87 ? -13.149 -2.320 -5.153 1.00 95.75 87 ILE A O 1
ATOM 703 N N . PRO A 1 88 ? -13.314 -0.242 -4.282 1.00 95.25 88 PRO A N 1
ATOM 704 C CA . PRO A 1 88 ? -14.337 -0.601 -3.317 1.00 95.25 88 PRO A CA 1
ATOM 705 C C . PRO A 1 88 ? -15.694 -0.729 -4.012 1.00 95.25 88 PRO A C 1
ATOM 707 O O . PRO A 1 88 ? -16.176 0.204 -4.652 1.00 95.25 88 PRO A O 1
ATOM 710 N N . MET A 1 89 ? -16.327 -1.886 -3.854 1.00 94.38 89 MET A N 1
ATOM 711 C CA . MET A 1 89 ? -17.661 -2.189 -4.367 1.00 94.38 89 MET A CA 1
ATOM 712 C C . MET A 1 89 ? -18.693 -2.094 -3.236 1.00 94.38 89 MET A C 1
ATOM 714 O O . MET A 1 89 ? -18.422 -1.568 -2.153 1.00 94.38 89 MET A O 1
ATOM 718 N N . GLU A 1 90 ? -19.924 -2.540 -3.481 1.00 89.94 90 GLU A N 1
ATOM 719 C CA . GLU A 1 90 ? -20.973 -2.527 -2.459 1.00 89.94 90 GLU A CA 1
ATOM 720 C C . GLU A 1 90 ? -20.623 -3.435 -1.270 1.00 89.94 90 GLU A C 1
ATOM 722 O O . GLU A 1 90 ? -20.608 -2.948 -0.141 1.00 89.94 90 GLU A O 1
ATOM 727 N N . ASN A 1 91 ? -20.230 -4.687 -1.541 1.00 90.56 91 ASN A N 1
ATOM 728 C CA . ASN A 1 91 ? -20.013 -5.725 -0.520 1.00 90.56 91 ASN A CA 1
ATOM 729 C C . ASN A 1 91 ? -18.580 -6.275 -0.461 1.00 90.56 91 ASN A C 1
ATOM 731 O O . ASN A 1 91 ? -18.270 -7.114 0.377 1.00 90.56 91 ASN A O 1
ATOM 735 N N . CYS A 1 92 ? -17.702 -5.827 -1.353 1.00 93.69 92 CYS A N 1
ATOM 736 C CA . CYS A 1 92 ? -16.337 -6.326 -1.452 1.00 93.69 92 CYS A CA 1
ATOM 737 C C . CYS A 1 92 ? -15.389 -5.221 -1.915 1.00 93.69 92 CYS A C 1
ATOM 739 O O . CYS A 1 92 ? -15.811 -4.112 -2.250 1.00 93.69 92 CYS A O 1
ATOM 741 N N . THR A 1 93 ? -14.101 -5.533 -1.962 1.00 95.44 93 THR A N 1
ATOM 742 C CA . THR A 1 9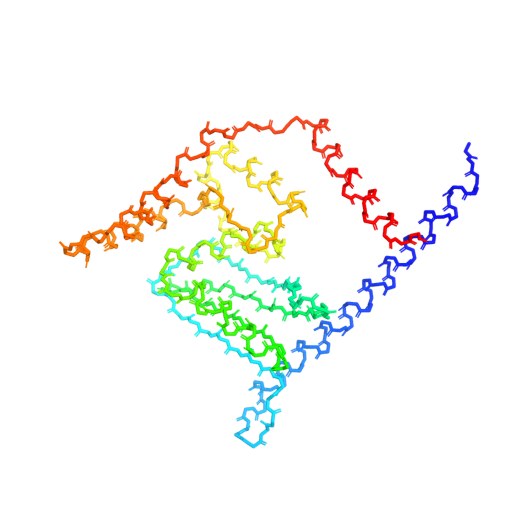3 ? -13.094 -4.700 -2.615 1.00 95.44 93 THR A CA 1
ATOM 743 C C . THR A 1 93 ? -12.297 -5.552 -3.577 1.00 95.44 93 THR A C 1
ATOM 745 O O . THR A 1 93 ? -11.758 -6.591 -3.193 1.00 95.44 93 THR A O 1
ATOM 748 N N . TYR A 1 94 ? -12.189 -5.092 -4.819 1.00 96.19 94 TYR A N 1
ATOM 749 C CA . TYR A 1 94 ? -11.274 -5.693 -5.773 1.00 96.19 94 TYR A CA 1
ATOM 750 C C . TYR A 1 94 ? -9.902 -5.045 -5.672 1.00 96.19 94 TYR A C 1
ATOM 752 O O . TYR A 1 94 ? -9.788 -3.820 -5.654 1.00 96.19 94 TYR A O 1
ATOM 760 N N . ILE A 1 95 ? -8.862 -5.869 -5.662 1.00 95.62 95 ILE A N 1
ATOM 761 C CA . ILE A 1 95 ? -7.476 -5.416 -5.736 1.00 95.62 95 ILE A CA 1
ATOM 762 C C . ILE A 1 95 ? -6.847 -6.038 -6.972 1.00 95.62 95 ILE A C 1
ATOM 764 O O . ILE A 1 95 ? -6.872 -7.258 -7.129 1.00 95.62 95 ILE A O 1
ATOM 768 N N . PHE A 1 96 ? -6.279 -5.203 -7.840 1.00 93.69 96 PHE A N 1
ATOM 769 C CA . PHE A 1 96 ? -5.627 -5.628 -9.075 1.00 93.69 96 PHE A CA 1
ATOM 770 C C . PHE A 1 96 ? -4.203 -5.103 -9.141 1.00 93.69 96 PHE A C 1
ATOM 772 O O . PHE A 1 96 ? -3.982 -3.896 -9.074 1.00 93.69 96 PHE A O 1
ATOM 779 N N . CYS A 1 97 ? -3.260 -6.008 -9.367 1.00 94.12 97 CYS A N 1
ATOM 780 C CA . CYS A 1 97 ? -1.856 -5.712 -9.601 1.00 94.12 97 CYS A CA 1
ATOM 781 C C . CYS A 1 97 ? -1.468 -6.160 -11.013 1.00 94.12 97 CYS A C 1
ATOM 783 O O . CYS A 1 97 ? -1.802 -7.273 -11.426 1.00 94.12 97 CYS A O 1
ATOM 785 N N . SER A 1 98 ? -0.738 -5.326 -11.752 1.00 93.00 98 SER A N 1
ATOM 786 C CA . SER A 1 98 ? -0.278 -5.641 -13.109 1.00 93.00 98 SER A CA 1
ATOM 787 C C . SER A 1 98 ? 1.152 -5.179 -13.357 1.00 93.00 98 SER A C 1
ATOM 789 O O . SER A 1 98 ? 1.545 -4.089 -12.943 1.00 93.00 98 SER A O 1
ATOM 791 N N . ALA A 1 99 ? 1.925 -6.001 -14.065 1.00 93.19 99 ALA A N 1
ATOM 792 C CA . ALA A 1 99 ? 3.304 -5.710 -14.445 1.00 93.19 99 ALA A CA 1
ATOM 793 C C . ALA A 1 99 ? 3.671 -6.335 -15.804 1.00 93.19 99 ALA A C 1
ATOM 795 O O . ALA A 1 99 ? 2.952 -7.180 -16.343 1.00 93.19 99 ALA A O 1
ATOM 796 N N . GLY A 1 100 ? 4.810 -5.929 -16.372 1.00 90.88 100 GLY A N 1
ATOM 797 C CA . GLY A 1 100 ? 5.368 -6.563 -17.568 1.00 90.88 100 GLY A CA 1
ATOM 798 C C . GLY A 1 100 ? 5.776 -8.011 -17.282 1.00 90.88 100 GLY A C 1
ATOM 799 O O . GLY A 1 100 ? 6.369 -8.313 -16.243 1.00 90.88 100 GLY A O 1
ATOM 800 N N . LYS A 1 101 ? 5.472 -8.938 -18.194 1.00 92.62 101 LYS A N 1
ATOM 801 C CA . LYS A 1 101 ? 5.737 -10.379 -18.031 1.00 92.62 101 LYS A CA 1
ATOM 802 C C . LYS A 1 101 ? 7.230 -10.704 -17.916 1.00 92.62 101 LYS A C 1
ATOM 804 O O . LYS A 1 101 ? 7.605 -11.696 -17.283 1.00 92.62 101 LYS A O 1
ATOM 809 N N . GLU A 1 102 ? 8.087 -9.851 -18.464 1.00 92.75 102 GLU A N 1
ATOM 810 C CA . GLU A 1 102 ? 9.540 -9.870 -18.294 1.00 92.75 102 GLU A CA 1
ATOM 811 C C . GLU A 1 102 ? 9.979 -9.752 -16.820 1.00 92.75 102 GLU A C 1
ATOM 813 O O . GLU A 1 102 ? 11.076 -10.191 -16.470 1.00 92.75 102 GLU A O 1
ATOM 818 N N . HIS A 1 103 ? 9.104 -9.252 -15.939 1.00 94.69 103 HIS A N 1
ATOM 819 C CA . HIS A 1 103 ? 9.318 -9.132 -14.495 1.00 94.69 103 HIS A CA 1
ATOM 820 C C . HIS A 1 103 ? 8.635 -10.229 -13.664 1.00 94.69 103 HIS A C 1
ATOM 822 O O . HIS A 1 103 ? 8.683 -10.181 -12.436 1.00 94.69 103 HIS A O 1
ATOM 828 N N . SER A 1 104 ? 8.025 -11.235 -14.300 1.00 95.25 104 SER A N 1
ATOM 829 C CA . SER A 1 104 ? 7.170 -12.244 -13.647 1.00 95.25 104 SER A CA 1
ATOM 830 C C . SER A 1 104 ? 7.749 -12.856 -12.369 1.00 95.25 104 SER A C 1
ATOM 832 O O . SER A 1 104 ? 7.034 -12.974 -11.382 1.00 95.25 104 SER A O 1
ATOM 834 N N . LYS A 1 105 ? 9.037 -13.218 -12.333 1.00 95.12 105 LYS A N 1
ATOM 835 C CA . LYS A 1 105 ? 9.659 -13.787 -11.120 1.00 95.12 105 LYS A CA 1
ATOM 836 C C . LYS A 1 105 ? 9.633 -12.824 -9.931 1.00 95.12 105 LYS A C 1
ATOM 838 O O . LYS A 1 105 ? 9.407 -13.255 -8.809 1.00 95.12 105 LYS A O 1
ATOM 843 N N . PHE A 1 106 ? 9.906 -11.543 -10.166 1.00 95.00 106 PHE A N 1
ATOM 844 C CA . PHE A 1 106 ? 9.891 -10.532 -9.111 1.00 95.00 106 PHE A CA 1
ATOM 845 C C . PHE A 1 106 ? 8.457 -10.149 -8.736 1.00 95.00 106 PHE A C 1
ATOM 847 O O . PHE A 1 106 ? 8.151 -10.043 -7.556 1.00 95.00 106 PHE A O 1
ATOM 854 N N . PHE A 1 107 ? 7.565 -10.052 -9.726 1.00 95.31 107 PHE A N 1
ATOM 855 C CA . PHE A 1 107 ? 6.138 -9.829 -9.506 1.00 95.31 107 PHE A CA 1
ATOM 856 C C . PHE A 1 107 ? 5.526 -10.883 -8.574 1.00 95.31 107 PHE A C 1
ATOM 858 O O . PHE A 1 107 ? 4.923 -10.512 -7.576 1.00 95.31 107 PHE A O 1
ATOM 865 N N . HIS A 1 108 ? 5.739 -12.179 -8.836 1.00 95.88 108 HIS A N 1
ATOM 866 C CA . HIS A 1 108 ? 5.207 -13.234 -7.965 1.00 95.88 108 HIS A CA 1
ATOM 867 C C . HIS A 1 108 ? 5.729 -13.119 -6.532 1.00 95.88 108 HIS A C 1
ATOM 869 O O . HIS A 1 108 ? 4.934 -13.230 -5.620 1.00 95.88 108 HIS A O 1
ATOM 875 N N . LYS A 1 109 ? 7.007 -12.775 -6.312 1.00 94.12 109 LYS A N 1
ATOM 876 C CA . LYS A 1 109 ? 7.525 -12.557 -4.947 1.00 94.12 109 LYS A CA 1
ATOM 877 C C . LYS A 1 109 ? 6.776 -11.456 -4.191 1.00 94.12 109 LYS A C 1
ATOM 879 O O . LYS A 1 109 ? 6.538 -11.601 -3.000 1.00 94.12 109 LYS A O 1
ATOM 884 N N . ILE A 1 110 ? 6.429 -10.362 -4.871 1.00 92.56 110 ILE A N 1
ATOM 885 C CA . ILE A 1 110 ? 5.632 -9.275 -4.284 1.00 92.56 110 ILE A CA 1
ATOM 886 C C . ILE A 1 110 ? 4.224 -9.776 -3.954 1.00 92.56 110 ILE A C 1
ATOM 888 O O . ILE A 1 110 ? 3.730 -9.529 -2.857 1.00 92.56 110 ILE A O 1
ATOM 892 N N . ILE A 1 111 ? 3.596 -10.500 -4.884 1.00 95.00 111 ILE A N 1
ATOM 893 C CA . ILE A 1 111 ? 2.264 -11.068 -4.673 1.00 95.00 111 ILE A CA 1
ATOM 894 C C . ILE A 1 111 ? 2.270 -12.064 -3.509 1.00 95.00 111 ILE A C 1
ATOM 896 O O . ILE A 1 111 ? 1.498 -11.888 -2.576 1.00 95.00 111 ILE A O 1
ATOM 900 N N . ASP A 1 112 ? 3.178 -13.036 -3.508 1.00 93.75 112 ASP A N 1
ATOM 901 C CA . ASP A 1 112 ? 3.299 -14.059 -2.467 1.00 93.75 112 ASP A CA 1
ATOM 902 C C . ASP A 1 112 ? 3.546 -13.431 -1.085 1.00 93.75 112 ASP A C 1
ATOM 904 O O . ASP A 1 112 ? 3.024 -13.908 -0.083 1.00 93.75 112 ASP A O 1
ATOM 908 N N . PHE A 1 113 ? 4.302 -12.329 -1.018 1.00 91.12 113 PHE A N 1
ATOM 909 C CA . PHE A 1 113 ? 4.572 -11.630 0.237 1.00 91.12 113 PHE A CA 1
ATOM 910 C C . PHE A 1 113 ? 3.365 -10.841 0.765 1.00 91.12 113 PHE A C 1
ATOM 912 O O . PHE A 1 113 ? 3.043 -10.924 1.951 1.00 91.12 113 PHE A O 1
ATOM 919 N N . TYR A 1 114 ? 2.698 -10.052 -0.082 1.00 91.62 114 TYR A N 1
ATOM 920 C CA . TYR A 1 114 ? 1.631 -9.156 0.378 1.00 91.62 114 TYR A CA 1
ATOM 921 C C . TYR A 1 114 ? 0.249 -9.810 0.400 1.00 91.62 114 TYR A C 1
ATOM 923 O O . TYR A 1 114 ? -0.559 -9.478 1.265 1.00 91.62 114 TYR A O 1
ATOM 931 N N . PHE A 1 115 ? -0.028 -10.758 -0.493 1.00 92.50 115 PHE A N 1
ATOM 932 C CA . PHE A 1 115 ? -1.352 -11.369 -0.664 1.00 92.50 115 PHE A CA 1
ATOM 933 C C . PHE A 1 115 ? -1.514 -12.699 0.090 1.00 92.50 115 PHE A C 1
ATOM 935 O O . PHE A 1 115 ? -2.479 -13.422 -0.140 1.00 92.50 115 PHE A O 1
ATOM 942 N N . GLN A 1 116 ? -0.611 -13.010 1.026 1.00 89.12 116 GLN A N 1
ATOM 943 C CA . GLN A 1 116 ? -0.699 -14.204 1.878 1.00 89.12 116 GLN A CA 1
ATOM 944 C C . GLN A 1 116 ? -1.749 -14.106 2.998 1.00 89.12 116 GLN A C 1
ATOM 946 O O . GLN A 1 116 ? -2.220 -15.131 3.482 1.00 89.12 116 GLN A O 1
ATOM 951 N N . SER A 1 117 ? -2.108 -12.896 3.444 1.00 88.00 117 SER A N 1
ATOM 952 C CA . SER A 1 117 ? -3.059 -12.701 4.545 1.00 88.00 117 SER A CA 1
ATOM 953 C C . SER A 1 117 ? -3.803 -11.363 4.448 1.00 88.00 117 SER A C 1
ATOM 955 O O . SER A 1 117 ? -3.284 -10.409 3.861 1.00 88.00 117 SER A O 1
ATOM 957 N N . PRO A 1 118 ? -4.975 -11.222 5.092 1.00 90.06 118 PRO A N 1
ATOM 958 C CA . PRO A 1 118 ? -5.665 -9.935 5.160 1.00 90.06 118 PRO A CA 1
ATOM 959 C C . PRO A 1 118 ? -4.829 -8.815 5.811 1.00 90.06 118 PRO A C 1
ATOM 961 O O . PRO A 1 118 ? -4.908 -7.669 5.372 1.00 90.06 118 PRO A O 1
ATOM 964 N N . LEU A 1 119 ? -3.986 -9.124 6.809 1.00 90.81 119 LEU A N 1
ATOM 965 C CA . LEU A 1 119 ? -3.113 -8.139 7.476 1.00 90.81 119 LEU A CA 1
ATOM 966 C C . LEU A 1 119 ? -2.012 -7.613 6.549 1.00 90.81 119 LEU A C 1
ATOM 968 O O . LEU A 1 119 ? -1.722 -6.412 6.535 1.00 90.81 119 LEU A O 1
ATOM 972 N N . THR A 1 120 ? -1.403 -8.500 5.761 1.00 91.56 120 THR A N 1
ATOM 973 C CA . THR A 1 120 ? -0.366 -8.119 4.795 1.00 91.56 120 THR A CA 1
ATOM 974 C C . THR A 1 120 ? -0.959 -7.366 3.610 1.00 91.56 120 THR A C 1
ATOM 976 O O . THR A 1 120 ? -0.329 -6.427 3.128 1.00 91.56 120 THR A O 1
ATOM 979 N N . ILE A 1 121 ? -2.193 -7.686 3.202 1.00 93.25 121 ILE A N 1
ATOM 980 C CA . ILE A 1 121 ? -2.915 -6.917 2.182 1.00 93.25 121 ILE A CA 1
ATOM 981 C C . ILE A 1 121 ? -3.254 -5.518 2.699 1.00 93.25 121 ILE A C 1
ATOM 983 O O . ILE A 1 121 ? -3.016 -4.535 2.001 1.00 93.25 121 ILE A O 1
ATOM 987 N N . LEU A 1 122 ? -3.775 -5.400 3.923 1.00 94.00 122 LEU A N 1
ATOM 988 C CA . LEU A 1 122 ? -4.047 -4.095 4.521 1.00 94.00 122 LEU A CA 1
ATOM 989 C C . LEU A 1 122 ? -2.762 -3.255 4.600 1.00 94.00 122 LEU A C 1
ATOM 991 O O . LEU A 1 122 ? -2.758 -2.101 4.182 1.00 94.00 122 LEU A O 1
ATOM 995 N N . SER A 1 123 ? -1.657 -3.853 5.051 1.00 92.81 123 SER A N 1
ATOM 996 C CA . SER A 1 123 ? -0.359 -3.170 5.108 1.00 92.81 123 SER A CA 1
ATOM 997 C C . SER A 1 123 ? 0.152 -2.772 3.718 1.00 92.81 123 SER A C 1
ATOM 999 O O . SER A 1 123 ? 0.711 -1.693 3.564 1.00 92.81 123 SER A O 1
ATOM 1001 N N . PHE A 1 124 ? -0.084 -3.594 2.689 1.00 92.44 124 PHE A N 1
ATOM 1002 C CA . PHE A 1 124 ? 0.214 -3.239 1.301 1.00 92.44 124 PHE A CA 1
ATOM 1003 C C . PHE A 1 124 ? -0.572 -2.008 0.843 1.00 92.44 124 PHE A C 1
ATOM 1005 O O . PHE A 1 124 ? 0.018 -1.104 0.260 1.00 92.44 124 PHE A O 1
ATOM 1012 N N . ILE A 1 125 ? -1.879 -1.949 1.121 1.00 93.38 125 ILE A N 1
ATOM 1013 C CA . ILE A 1 125 ? -2.729 -0.804 0.759 1.00 93.38 125 ILE A CA 1
ATOM 1014 C C . ILE A 1 125 ? -2.231 0.469 1.452 1.00 93.38 125 ILE A C 1
ATOM 1016 O O . ILE A 1 125 ? -2.090 1.498 0.796 1.00 93.38 125 ILE A O 1
ATOM 1020 N N . GLU A 1 126 ? -1.935 0.399 2.751 1.00 93.75 126 GLU A N 1
ATOM 1021 C CA . GLU A 1 126 ? -1.442 1.539 3.533 1.00 93.75 126 GLU A CA 1
ATOM 1022 C C . GLU A 1 126 ? -0.072 2.023 3.035 1.00 93.75 126 GLU A C 1
ATOM 1024 O O . GLU A 1 126 ? 0.085 3.207 2.742 1.00 93.75 126 GLU A O 1
ATOM 1029 N N . SER A 1 127 ? 0.894 1.119 2.829 1.00 91.50 127 SER A N 1
ATOM 1030 C CA . SER A 1 127 ? 2.196 1.479 2.249 1.00 91.50 127 SER A CA 1
ATOM 1031 C C . SER A 1 127 ? 2.058 2.034 0.825 1.00 91.50 127 SER A C 1
ATOM 1033 O O . SER A 1 127 ? 2.757 2.983 0.473 1.00 91.50 127 SER A O 1
ATOM 1035 N N . PHE A 1 128 ? 1.158 1.493 -0.008 1.00 91.00 128 PHE A N 1
ATOM 1036 C CA . PHE A 1 128 ? 0.947 1.991 -1.375 1.00 91.00 128 PHE A CA 1
ATOM 1037 C C . PHE A 1 128 ? 0.355 3.407 -1.372 1.00 91.00 128 PHE A C 1
ATOM 1039 O O . PHE A 1 128 ? 0.786 4.257 -2.153 1.00 91.00 128 PHE A O 1
ATOM 1046 N N . MET A 1 129 ? -0.608 3.662 -0.482 1.00 90.88 129 MET A N 1
ATOM 1047 C CA . MET A 1 129 ? -1.265 4.959 -0.302 1.00 90.88 129 MET A CA 1
ATOM 1048 C C . MET A 1 129 ? -0.283 6.062 0.117 1.00 90.88 129 MET A C 1
ATOM 1050 O O . MET A 1 129 ? -0.456 7.208 -0.283 1.00 90.88 129 MET A O 1
ATOM 1054 N N . ILE A 1 130 ? 0.736 5.736 0.914 1.00 89.81 130 ILE A N 1
ATOM 1055 C CA . ILE A 1 130 ? 1.662 6.740 1.456 1.00 89.81 130 ILE A CA 1
ATOM 1056 C C . ILE A 1 130 ? 2.945 6.855 0.633 1.00 89.81 130 ILE A C 1
ATOM 1058 O O . ILE A 1 130 ? 3.377 7.959 0.321 1.00 89.81 130 ILE A O 1
ATOM 1062 N N . HIS A 1 131 ? 3.551 5.730 0.250 1.00 86.56 131 HIS A N 1
ATOM 1063 C CA . HIS A 1 131 ? 4.903 5.701 -0.324 1.00 86.56 131 HIS A CA 1
ATOM 1064 C C . HIS A 1 131 ? 4.934 5.458 -1.836 1.00 86.56 131 HIS A C 1
ATOM 1066 O O . HIS A 1 131 ? 6.000 5.222 -2.409 1.00 86.56 131 HIS A O 1
ATOM 1072 N N . SER A 1 132 ? 3.789 5.406 -2.522 1.00 81.75 132 SER A N 1
ATOM 1073 C CA . SER A 1 132 ? 3.782 5.050 -3.950 1.00 81.75 132 SER A CA 1
ATOM 1074 C C . SER A 1 132 ? 2.756 5.736 -4.823 1.00 81.75 132 SER A C 1
ATOM 1076 O O . SER A 1 132 ? 2.987 5.816 -6.027 1.00 81.75 132 SER A O 1
ATOM 1078 N N . SER A 1 133 ? 1.651 6.227 -4.274 1.00 78.75 133 SER A N 1
ATOM 1079 C CA . SER A 1 133 ? 0.632 6.893 -5.075 1.00 78.75 133 SER A CA 1
ATOM 1080 C C . SER A 1 133 ? -0.003 8.025 -4.299 1.00 78.75 133 SER A C 1
ATOM 1082 O O . SER A 1 133 ? -0.454 7.828 -3.183 1.00 78.75 133 SER A O 1
ATOM 1084 N N . ASP A 1 134 ? -0.104 9.182 -4.933 1.00 70.12 134 ASP A N 1
ATOM 1085 C CA . ASP A 1 134 ? -0.966 10.303 -4.551 1.00 70.12 134 ASP A CA 1
ATOM 1086 C C . ASP A 1 134 ? -2.374 10.179 -5.168 1.00 70.12 134 ASP A C 1
ATOM 1088 O O . ASP A 1 134 ? -3.316 10.849 -4.750 1.00 70.12 134 ASP A O 1
ATOM 1092 N N . HIS A 1 135 ? -2.549 9.270 -6.131 1.00 87.50 135 HIS A N 1
ATOM 1093 C CA . HIS A 1 135 ? -3.827 8.971 -6.772 1.00 87.50 135 HIS A CA 1
ATOM 1094 C C . HIS A 1 135 ? -4.688 7.985 -5.962 1.00 87.50 135 HIS A C 1
ATOM 1096 O O . HIS A 1 135 ? -4.935 6.838 -6.353 1.00 87.50 135 HIS A O 1
ATOM 1102 N N . TRP A 1 136 ? -5.169 8.442 -4.811 1.00 92.06 136 TRP A N 1
ATOM 1103 C CA . TRP A 1 136 ? -6.164 7.733 -4.011 1.00 92.06 136 TRP A CA 1
ATOM 1104 C C . TRP A 1 136 ? -7.263 8.670 -3.513 1.00 92.06 136 TRP A C 1
ATOM 1106 O O . TRP A 1 136 ? -7.092 9.879 -3.392 1.00 92.06 136 TRP A O 1
ATOM 1116 N N . TYR A 1 137 ? -8.423 8.085 -3.230 1.00 92.94 137 TYR A N 1
ATOM 1117 C CA . TYR A 1 137 ? -9.632 8.782 -2.819 1.00 92.94 137 TYR A CA 1
ATOM 1118 C C . TYR A 1 137 ? -10.227 8.061 -1.623 1.00 92.94 137 TYR A C 1
ATOM 1120 O O . TYR A 1 137 ? -10.647 6.909 -1.721 1.00 92.94 137 TYR A O 1
ATOM 1128 N N . ILE A 1 138 ? -10.283 8.746 -0.488 1.00 94.19 138 ILE A N 1
ATOM 1129 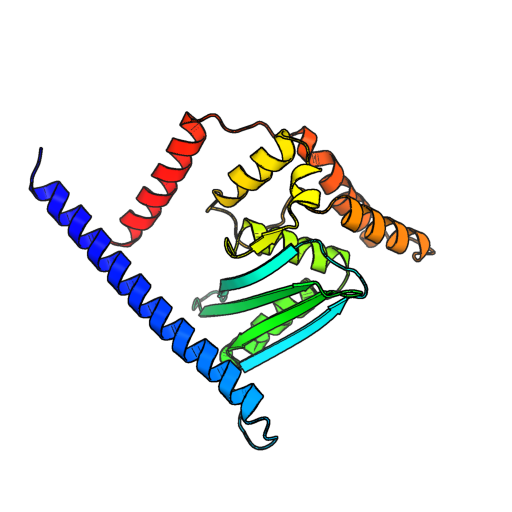C CA . ILE A 1 138 ? -10.886 8.228 0.736 1.00 94.19 138 ILE A CA 1
ATOM 1130 C C . ILE A 1 138 ? -12.288 8.813 0.911 1.00 94.19 138 ILE A C 1
ATOM 1132 O O . ILE A 1 138 ? -12.539 9.973 0.575 1.00 94.19 138 ILE A O 1
ATOM 1136 N N . LYS A 1 139 ? -13.228 8.027 1.447 1.00 93.38 139 LYS A N 1
ATOM 1137 C CA . LYS A 1 139 ? -14.576 8.530 1.748 1.00 93.38 139 LYS A CA 1
ATOM 1138 C C . LYS A 1 139 ? -14.473 9.722 2.721 1.00 93.38 139 LYS A C 1
ATOM 1140 O O . LYS A 1 139 ? -13.927 9.535 3.811 1.00 93.38 139 LYS A O 1
ATOM 1145 N N . PRO A 1 140 ? -15.050 10.906 2.421 1.00 94.81 140 PRO A N 1
ATOM 1146 C CA . PRO A 1 140 ? -14.915 12.084 3.285 1.00 94.81 140 PRO A CA 1
ATOM 1147 C C . PRO A 1 140 ? -15.392 11.850 4.719 1.00 94.81 140 PRO A C 1
ATOM 1149 O O . PRO A 1 140 ? -14.742 12.276 5.664 1.00 94.81 140 PRO A O 1
ATOM 1152 N N . SER A 1 141 ? -16.487 11.104 4.901 1.00 95.31 141 SER A N 1
ATOM 1153 C CA . SER A 1 141 ? -16.984 10.763 6.240 1.00 95.31 141 SER A CA 1
ATOM 1154 C C . SER A 1 141 ? -15.986 9.931 7.049 1.00 95.31 141 SER A C 1
ATOM 1156 O O . SER A 1 141 ? -15.966 10.024 8.268 1.00 95.31 141 SER A O 1
ATOM 1158 N N . TYR A 1 142 ? -15.183 9.105 6.377 1.00 95.31 142 TYR A N 1
ATOM 1159 C CA . TYR A 1 142 ? -14.178 8.270 7.021 1.00 95.31 142 TYR A CA 1
ATOM 1160 C C . TYR A 1 142 ? -12.922 9.089 7.343 1.00 95.31 142 TYR A C 1
ATOM 1162 O O . TYR A 1 142 ? -12.465 9.070 8.480 1.00 95.31 142 TYR A O 1
ATOM 1170 N N . TRP A 1 143 ? -12.445 9.918 6.408 1.00 95.75 143 TRP A N 1
ATOM 1171 C CA . TRP A 1 143 ? -11.361 10.876 6.670 1.00 95.75 143 TRP A CA 1
ATOM 1172 C C . TRP A 1 143 ? -11.674 11.817 7.839 1.00 95.75 143 TRP A C 1
ATOM 1174 O O . TRP A 1 143 ? -10.861 11.988 8.744 1.00 95.75 143 TRP A O 1
ATOM 1184 N N . ASN A 1 144 ? -12.888 12.369 7.867 1.00 96.00 144 ASN A N 1
ATOM 1185 C CA . ASN A 1 144 ? -13.336 13.278 8.923 1.00 96.00 144 ASN A CA 1
ATOM 1186 C C . ASN A 1 144 ? -13.541 12.589 10.280 1.00 96.00 144 ASN A C 1
ATOM 1188 O O . ASN A 1 144 ? -13.685 13.277 11.285 1.00 96.00 144 ASN A O 1
ATOM 1192 N N . SER A 1 145 ? -13.563 11.252 10.323 1.00 95.12 145 SER A N 1
ATOM 1193 C CA . SER A 1 145 ? -13.603 10.503 11.584 1.00 95.12 145 SER A CA 1
ATOM 1194 C C . SER A 1 145 ? -12.233 10.408 12.264 1.00 95.12 145 SER A C 1
ATOM 1196 O O . SER A 1 145 ? -12.151 10.084 13.448 1.00 95.12 145 SER A O 1
ATOM 1198 N N . PHE A 1 146 ? -11.151 10.685 11.531 1.00 93.81 146 PHE A N 1
ATOM 1199 C CA . PHE A 1 146 ? -9.801 10.665 12.077 1.00 93.81 146 PHE A CA 1
ATOM 1200 C C . PHE A 1 146 ? -9.572 11.837 13.030 1.00 93.81 146 PHE A C 1
ATOM 1202 O O . PHE A 1 146 ? -10.106 12.931 12.846 1.00 93.81 146 PHE A O 1
ATOM 1209 N N . SER A 1 147 ? -8.712 11.631 14.030 1.00 91.56 147 SER A N 1
ATOM 1210 C CA . SER A 1 147 ? -8.207 12.747 14.825 1.00 91.56 147 SER A CA 1
ATOM 1211 C C . SER A 1 147 ? -7.378 13.686 13.946 1.00 91.56 147 SER A C 1
ATOM 1213 O O . SER A 1 147 ? -6.734 13.253 12.986 1.00 91.56 147 SER A O 1
ATOM 1215 N N . LYS A 1 148 ? -7.334 14.971 14.311 1.00 90.31 148 LYS A N 1
ATOM 1216 C CA . LYS A 1 148 ? -6.524 15.968 13.599 1.00 90.31 148 LYS A CA 1
ATOM 1217 C C . LYS A 1 148 ? -5.051 15.544 13.494 1.00 90.31 148 LYS A C 1
ATOM 1219 O O . LYS A 1 148 ? -4.478 15.589 12.414 1.00 90.31 148 LYS A O 1
ATOM 1224 N N . ILE A 1 149 ? -4.495 15.017 14.588 1.00 89.25 149 ILE A N 1
ATOM 1225 C CA . ILE A 1 149 ? -3.120 14.493 14.649 1.00 89.25 149 ILE A CA 1
ATOM 1226 C C . ILE A 1 149 ? -2.903 13.376 13.618 1.00 89.25 149 ILE A C 1
ATOM 1228 O O . ILE A 1 149 ? -1.877 13.344 12.948 1.00 89.25 149 ILE A O 1
ATOM 1232 N N . LYS A 1 150 ? -3.870 12.463 13.452 1.00 90.81 150 LYS A N 1
ATOM 1233 C CA . LYS A 1 150 ? -3.769 11.374 12.471 1.00 90.81 150 LYS A CA 1
ATOM 1234 C C . LYS A 1 150 ? -3.806 11.896 11.034 1.00 90.81 150 LYS A C 1
ATOM 1236 O O . LYS A 1 150 ? -3.054 11.405 10.197 1.00 90.81 150 LYS A O 1
ATOM 1241 N N . GLN A 1 151 ? -4.657 12.882 10.752 1.00 91.81 151 GLN A N 1
ATOM 1242 C CA . GLN A 1 151 ? -4.709 13.524 9.435 1.00 91.81 151 GLN A CA 1
ATOM 1243 C C . GLN A 1 151 ? -3.380 14.216 9.108 1.00 91.81 151 GLN A C 1
ATOM 1245 O O . GLN A 1 151 ? -2.828 13.990 8.035 1.00 91.81 151 GLN A O 1
ATOM 1250 N N . GLU A 1 152 ? -2.842 14.997 10.048 1.00 88.81 152 GLU A N 1
ATOM 1251 C CA . GLU A 1 152 ? -1.547 15.680 9.914 1.00 88.81 152 GLU A CA 1
ATOM 1252 C C . GLU A 1 152 ? -0.399 14.682 9.701 1.00 88.81 152 GLU A C 1
ATOM 1254 O O . GLU A 1 152 ? 0.399 14.862 8.785 1.00 88.81 152 GLU A O 1
ATOM 1259 N N . MET A 1 153 ? -0.369 13.583 10.464 1.00 89.12 153 MET A N 1
ATOM 1260 C CA . MET A 1 153 ? 0.606 12.501 10.295 1.00 89.12 153 MET A CA 1
ATOM 1261 C C . MET A 1 153 ? 0.560 11.892 8.891 1.00 89.12 153 MET A C 1
ATOM 1263 O O . MET A 1 153 ? 1.599 11.749 8.254 1.00 89.12 153 MET A O 1
ATOM 1267 N N . ILE A 1 154 ? -0.632 11.535 8.402 1.00 89.94 154 ILE A N 1
ATOM 1268 C CA . ILE A 1 154 ? -0.799 10.948 7.065 1.00 89.94 154 ILE A CA 1
ATOM 1269 C C . ILE A 1 154 ? -0.293 11.918 5.992 1.00 89.94 154 ILE A C 1
ATOM 1271 O O . ILE A 1 154 ? 0.452 11.511 5.107 1.00 89.94 154 ILE A O 1
ATOM 1275 N N . LEU A 1 155 ? -0.664 13.198 6.087 1.00 87.88 155 LEU A N 1
ATOM 1276 C CA . LEU A 1 155 ? -0.245 14.222 5.128 1.00 87.88 155 LEU A CA 1
ATOM 1277 C C . LEU A 1 155 ? 1.269 14.459 5.151 1.00 87.88 155 LEU A C 1
ATOM 1279 O O . LEU A 1 155 ? 1.880 14.580 4.092 1.00 87.88 155 LEU A O 1
ATOM 1283 N N . ALA A 1 156 ? 1.877 14.487 6.337 1.00 84.50 156 ALA A N 1
ATOM 1284 C CA . ALA A 1 156 ? 3.320 14.630 6.482 1.00 84.50 156 ALA A CA 1
ATOM 1285 C C . ALA A 1 156 ? 4.075 13.425 5.902 1.00 84.50 156 ALA A C 1
ATOM 1287 O O . ALA A 1 156 ? 5.089 13.601 5.230 1.00 84.50 156 ALA A O 1
ATOM 1288 N N . GLU A 1 157 ? 3.575 12.206 6.113 1.00 85.88 157 GLU A N 1
ATOM 1289 C CA . GLU A 1 157 ? 4.259 10.995 5.660 1.00 85.88 157 GLU A CA 1
ATOM 1290 C C . GLU A 1 157 ? 4.210 10.816 4.133 1.00 85.88 157 GLU A C 1
ATOM 1292 O O . GLU A 1 157 ? 5.131 10.242 3.561 1.00 85.88 157 GLU A O 1
ATOM 1297 N N . ILE A 1 158 ? 3.204 11.367 3.444 1.00 84.69 158 ILE A N 1
ATOM 1298 C CA . ILE A 1 158 ? 3.164 11.405 1.965 1.00 84.69 158 ILE A CA 1
ATOM 1299 C C . ILE A 1 158 ? 4.342 12.209 1.394 1.00 84.69 158 ILE A C 1
ATOM 1301 O O . ILE A 1 158 ? 4.815 11.938 0.291 1.00 84.69 158 ILE A O 1
ATOM 1305 N N . LEU A 1 159 ? 4.843 13.192 2.147 1.00 80.38 159 LEU A N 1
ATOM 1306 C CA . LEU A 1 159 ? 6.013 13.984 1.766 1.00 80.38 159 LEU A CA 1
ATOM 1307 C C . LEU A 1 159 ? 7.337 13.277 2.100 1.00 80.38 159 LEU A C 1
ATOM 1309 O O . LEU A 1 159 ? 8.404 13.789 1.757 1.00 80.38 159 LEU A O 1
ATOM 1313 N N . ASN A 1 160 ? 7.294 12.108 2.750 1.00 78.38 160 ASN A N 1
ATOM 1314 C CA . ASN A 1 160 ? 8.480 11.327 3.073 1.00 78.38 160 ASN A CA 1
ATOM 1315 C C . ASN A 1 160 ? 8.952 10.515 1.859 1.00 78.38 160 ASN A C 1
ATOM 1317 O O . ASN A 1 160 ? 8.449 9.438 1.542 1.00 78.38 160 ASN A O 1
ATOM 1321 N N . VAL A 1 161 ? 9.964 11.057 1.195 1.00 74.62 161 VAL A N 1
ATOM 1322 C CA . VAL A 1 161 ? 10.528 10.566 -0.070 1.00 74.62 161 VAL A CA 1
ATOM 1323 C C . VAL A 1 161 ? 11.632 9.526 0.111 1.00 74.62 161 VAL A C 1
ATOM 1325 O O . VAL A 1 161 ? 12.086 8.946 -0.877 1.00 74.62 161 VAL A O 1
ATOM 1328 N N . ASP A 1 162 ? 12.066 9.299 1.352 1.00 75.81 162 ASP A N 1
ATOM 1329 C CA . ASP A 1 162 ? 13.127 8.344 1.683 1.00 75.81 162 ASP A CA 1
ATOM 1330 C C . ASP A 1 162 ? 12.587 6.922 1.878 1.00 75.81 162 ASP A C 1
ATOM 1332 O O . ASP A 1 162 ? 13.367 5.971 1.934 1.00 75.81 162 ASP A O 1
ATOM 1336 N N . LYS A 1 163 ? 11.259 6.770 1.947 1.00 80.50 163 LYS A N 1
ATOM 1337 C CA . LYS A 1 163 ? 10.585 5.482 2.097 1.00 80.50 163 LYS A CA 1
ATOM 1338 C C . LYS A 1 163 ? 10.059 4.947 0.770 1.00 80.50 163 LYS A C 1
ATOM 1340 O O . LYS A 1 163 ? 9.528 5.669 -0.073 1.00 80.50 163 LYS A O 1
ATOM 1345 N N . LEU A 1 164 ? 10.193 3.642 0.606 1.00 79.38 164 LEU A N 1
ATOM 1346 C CA . LEU A 1 164 ? 9.690 2.844 -0.500 1.00 79.38 164 LEU A CA 1
ATOM 1347 C C . LEU A 1 164 ? 8.425 2.097 -0.071 1.00 79.38 164 LEU A C 1
ATOM 1349 O O . LEU A 1 164 ? 8.173 1.877 1.107 1.00 79.38 164 LEU A O 1
ATOM 1353 N N . ILE A 1 165 ? 7.654 1.594 -1.035 1.00 82.44 165 ILE A N 1
ATOM 1354 C CA . ILE A 1 165 ? 6.503 0.722 -0.733 1.00 82.44 165 ILE A CA 1
ATOM 1355 C C . ILE A 1 165 ? 6.878 -0.558 0.021 1.00 82.44 165 ILE A C 1
ATOM 1357 O O . ILE A 1 165 ? 6.058 -1.128 0.737 1.00 82.44 165 ILE A O 1
ATOM 1361 N N . THR A 1 166 ? 8.107 -1.033 -0.182 1.00 80.06 166 THR A N 1
ATOM 1362 C CA . THR A 1 166 ? 8.638 -2.210 0.508 1.00 80.06 166 THR A CA 1
ATOM 1363 C C . THR A 1 166 ? 8.975 -1.922 1.959 1.00 80.06 166 THR A C 1
ATOM 1365 O O . THR A 1 166 ? 9.145 -2.868 2.726 1.00 80.06 166 THR A O 1
ATOM 1368 N N . ASP A 1 167 ? 9.067 -0.644 2.327 1.00 83.75 167 ASP A N 1
ATOM 1369 C CA . ASP A 1 167 ? 9.266 -0.250 3.704 1.00 83.75 167 ASP A CA 1
ATOM 1370 C C . ASP A 1 167 ? 7.953 -0.386 4.462 1.00 83.75 167 ASP A C 1
ATOM 1372 O O . ASP A 1 167 ? 6.845 -0.137 3.969 1.00 83.75 167 ASP A O 1
ATOM 1376 N N . GLU A 1 168 ? 8.092 -0.852 5.691 1.00 80.31 168 GLU A N 1
ATOM 1377 C CA . GLU A 1 168 ? 6.954 -1.069 6.546 1.00 80.31 168 GLU A CA 1
ATOM 1378 C C . GLU A 1 168 ? 6.355 0.262 7.002 1.00 80.31 168 GLU A C 1
ATOM 1380 O O . GLU A 1 168 ? 7.023 1.094 7.616 1.00 80.31 168 GLU A O 1
ATOM 1385 N N . PHE A 1 169 ? 5.055 0.423 6.764 1.00 85.44 169 PHE A N 1
ATOM 1386 C CA . PHE A 1 169 ? 4.287 1.493 7.373 1.00 85.44 169 PHE A CA 1
ATOM 1387 C C . PHE A 1 169 ? 4.020 1.155 8.852 1.00 85.44 169 PHE A C 1
ATOM 1389 O O . PHE A 1 169 ? 3.355 0.166 9.181 1.00 85.44 169 PHE A O 1
ATOM 1396 N N . GLU A 1 170 ? 4.597 1.957 9.751 1.00 86.75 170 GLU A N 1
ATOM 1397 C CA . GLU A 1 170 ? 4.640 1.710 11.206 1.00 86.75 170 GLU A CA 1
ATOM 1398 C C . GLU A 1 170 ? 3.330 2.027 11.941 1.00 86.75 170 GLU A C 1
ATOM 1400 O O . GLU A 1 170 ? 3.170 1.713 13.128 1.00 86.75 170 GLU A O 1
ATOM 1405 N N . TYR A 1 171 ? 2.399 2.666 11.240 1.00 89.75 171 TYR A N 1
ATOM 1406 C CA . TYR A 1 171 ? 1.117 3.115 11.760 1.00 89.75 171 TYR A CA 1
ATOM 1407 C C . TYR A 1 171 ? -0.017 2.373 11.064 1.00 89.75 171 TYR A C 1
ATOM 1409 O O . TYR A 1 171 ? 0.177 1.684 10.071 1.00 89.75 171 TYR A O 1
ATOM 1417 N N . SER A 1 172 ? -1.220 2.504 11.602 1.00 93.56 172 SER A N 1
ATOM 1418 C CA . SER A 1 172 ? -2.438 2.030 10.958 1.00 93.56 172 SER A CA 1
ATOM 1419 C C . SER A 1 172 ? -3.234 3.233 10.456 1.00 93.56 172 SER A C 1
ATOM 1421 O O . SER A 1 172 ? -3.475 4.188 11.197 1.00 93.56 172 SER A O 1
ATOM 1423 N N . ILE A 1 173 ? -3.644 3.210 9.192 1.00 94.06 173 ILE A N 1
ATOM 1424 C CA . ILE A 1 173 ? -4.556 4.202 8.610 1.00 94.06 173 ILE A CA 1
ATOM 1425 C C . ILE A 1 173 ? -5.991 3.740 8.851 1.00 94.06 173 ILE A C 1
ATOM 1427 O O . ILE A 1 173 ? -6.817 4.521 9.331 1.00 94.06 173 ILE A O 1
ATOM 1431 N N . PHE A 1 174 ? -6.265 2.457 8.611 1.00 94.44 174 PHE A N 1
ATOM 1432 C CA . PHE A 1 174 ? -7.601 1.871 8.700 1.00 94.44 174 PHE A CA 1
ATOM 1433 C C . PHE A 1 174 ? -7.779 1.072 10.002 1.00 94.44 174 PHE A C 1
ATOM 1435 O O . PHE A 1 174 ? -7.817 -0.158 10.006 1.00 94.44 174 PHE A O 1
ATOM 1442 N N . ASP A 1 175 ? -7.845 1.777 11.136 1.00 94.00 175 ASP A N 1
ATOM 1443 C CA . ASP A 1 175 ? -7.775 1.167 12.477 1.00 94.00 175 ASP A CA 1
ATOM 1444 C C . ASP A 1 175 ? -8.925 0.213 12.785 1.00 94.00 175 ASP A C 1
ATOM 1446 O O . ASP A 1 175 ? -8.717 -0.815 13.424 1.00 94.00 175 ASP A O 1
ATOM 1450 N N . ASP A 1 176 ? -10.142 0.561 12.381 1.00 93.62 176 ASP A N 1
ATOM 1451 C CA . ASP A 1 176 ? -11.325 -0.286 12.532 1.00 93.62 176 ASP A CA 1
ATOM 1452 C C . ASP A 1 176 ? -11.183 -1.574 11.715 1.00 93.62 176 ASP A C 1
ATOM 1454 O O . ASP A 1 176 ? -11.366 -2.658 12.265 1.00 93.62 176 ASP A O 1
ATOM 1458 N N . ILE A 1 177 ? -10.738 -1.478 10.459 1.00 93.81 177 ILE A N 1
ATOM 1459 C CA . ILE A 1 177 ? -10.483 -2.640 9.597 1.00 93.81 177 ILE A CA 1
ATOM 1460 C C . ILE A 1 177 ? -9.403 -3.530 10.204 1.00 93.81 177 ILE A C 1
ATOM 1462 O O . ILE A 1 177 ? -9.585 -4.741 10.329 1.00 93.81 177 ILE A O 1
ATOM 1466 N N . ARG A 1 178 ? -8.287 -2.937 10.636 1.00 95.00 178 ARG A N 1
ATOM 1467 C CA . ARG A 1 178 ? -7.191 -3.664 11.280 1.00 95.00 178 ARG A CA 1
ATOM 1468 C C . ARG A 1 178 ? -7.659 -4.397 12.532 1.00 95.00 178 ARG A C 1
ATOM 1470 O O . ARG A 1 178 ? -7.311 -5.560 12.719 1.00 95.00 178 ARG A O 1
ATOM 1477 N N . LYS A 1 179 ? -8.461 -3.739 13.376 1.00 94.75 179 LYS A N 1
ATOM 1478 C CA . LYS A 1 179 ? -9.065 -4.352 14.570 1.00 94.75 179 LYS A CA 1
ATOM 1479 C C . LYS A 1 179 ? -9.981 -5.515 14.199 1.00 94.75 179 LYS A C 1
ATOM 1481 O O . LYS A 1 179 ? -9.884 -6.555 14.840 1.00 94.75 179 LYS A O 1
ATOM 1486 N N . CYS A 1 180 ? -10.816 -5.369 13.170 1.00 93.00 180 CYS A N 1
ATO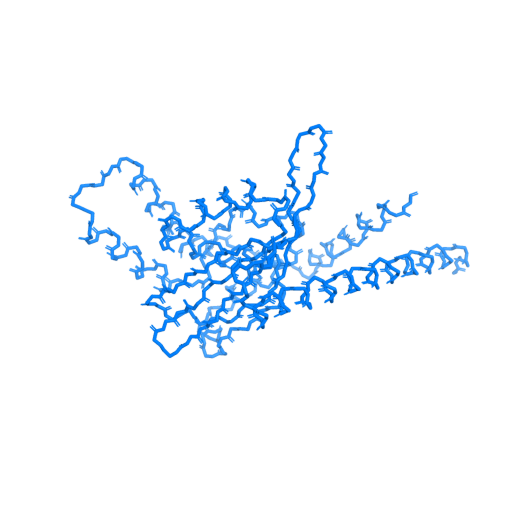M 1487 C CA . CYS A 1 180 ? -11.677 -6.447 12.681 1.00 93.00 180 CYS A CA 1
ATOM 1488 C C . CYS A 1 180 ? -10.862 -7.653 12.199 1.00 93.00 180 CYS A C 1
ATOM 1490 O O . CYS A 1 180 ? -11.143 -8.775 12.607 1.00 93.00 180 CYS A O 1
ATOM 1492 N N . ILE A 1 181 ? -9.824 -7.429 11.388 1.00 92.50 181 ILE A N 1
ATOM 1493 C CA . ILE A 1 181 ? -8.960 -8.510 10.897 1.00 92.50 181 ILE A CA 1
ATOM 1494 C C . ILE A 1 181 ? -8.266 -9.225 12.062 1.00 92.50 181 ILE A C 1
ATOM 1496 O O . ILE A 1 181 ? -8.255 -10.451 12.099 1.00 92.50 181 ILE A O 1
ATOM 1500 N N . LEU A 1 182 ? -7.703 -8.476 13.017 1.00 93.12 182 LEU A N 1
ATOM 1501 C CA . LEU A 1 182 ? -7.041 -9.054 14.190 1.00 93.12 182 LEU A CA 1
ATOM 1502 C C . LEU A 1 182 ? -8.007 -9.868 15.052 1.00 93.12 182 LEU A C 1
ATOM 1504 O O . LEU A 1 182 ? -7.644 -10.947 15.506 1.00 93.12 182 LEU A O 1
ATOM 1508 N N . PHE A 1 183 ? -9.229 -9.372 15.245 1.00 91.81 183 PHE A N 1
ATOM 1509 C CA . PHE A 1 183 ? -10.259 -10.076 16.002 1.00 91.81 183 PHE A CA 1
ATOM 1510 C C . PHE A 1 183 ? -10.625 -11.419 15.357 1.00 91.81 183 PHE A C 1
ATOM 1512 O O . PHE A 1 183 ? -10.641 -12.438 16.044 1.00 91.81 183 PHE A O 1
ATOM 1519 N N . GLU A 1 184 ? -10.867 -11.445 14.042 1.00 89.19 184 GLU A N 1
ATOM 1520 C CA . GLU A 1 184 ? -11.157 -12.700 13.336 1.00 89.19 184 GLU A CA 1
ATOM 1521 C C . GLU A 1 184 ? -9.947 -13.643 13.341 1.00 89.19 184 GLU A C 1
ATOM 1523 O O . GLU A 1 184 ? -10.096 -14.841 13.571 1.00 89.19 184 GLU A O 1
ATOM 1528 N N . TYR A 1 185 ? -8.737 -13.110 13.164 1.00 87.06 185 TYR A N 1
ATOM 1529 C CA . TYR A 1 185 ? -7.509 -13.899 13.218 1.00 87.06 185 TYR A CA 1
ATOM 1530 C C . TYR A 1 185 ? -7.332 -14.586 14.580 1.00 87.06 185 TYR A C 1
ATOM 1532 O O . TYR A 1 185 ? -7.082 -15.786 14.640 1.00 87.06 185 TYR A O 1
ATOM 1540 N N . GLU A 1 186 ? -7.529 -13.861 15.682 1.00 86.75 186 GLU A N 1
ATOM 1541 C CA . GLU A 1 186 ? -7.434 -14.406 17.042 1.00 86.75 186 GLU A CA 1
ATOM 1542 C C . GLU A 1 186 ? -8.534 -15.419 17.357 1.00 86.75 186 GLU A C 1
ATOM 1544 O O . GLU A 1 186 ? -8.265 -16.449 17.969 1.00 86.75 186 GLU A O 1
ATOM 1549 N N . LYS A 1 187 ? -9.762 -15.165 16.905 1.00 86.81 187 LYS A N 1
ATOM 1550 C CA . LYS A 1 187 ? -10.902 -16.067 17.102 1.00 86.81 187 LYS A CA 1
ATOM 1551 C C . LYS A 1 187 ? -10.725 -17.414 16.397 1.00 86.81 187 LYS A C 1
ATOM 1553 O O . LYS A 1 187 ? -11.209 -18.428 16.894 1.00 86.81 187 LYS A O 1
ATOM 1558 N N . HIS A 1 188 ? -10.072 -17.417 15.237 1.00 79.31 188 HIS A N 1
ATOM 1559 C CA . HIS A 1 188 ? -9.894 -18.601 14.395 1.00 79.31 188 HIS A CA 1
ATOM 1560 C C . HIS A 1 188 ? -8.526 -19.283 14.564 1.00 79.31 188 HIS A C 1
ATOM 1562 O O . HIS A 1 188 ? -8.255 -20.276 13.891 1.00 79.31 188 HIS A O 1
ATOM 1568 N N . THR A 1 189 ? -7.689 -18.794 15.483 1.00 77.50 189 THR A N 1
ATOM 1569 C CA . THR A 1 189 ? -6.393 -19.398 15.816 1.00 77.50 189 THR A CA 1
ATOM 1570 C C . THR A 1 189 ? -6.512 -20.155 17.139 1.00 77.50 189 THR A C 1
ATOM 1572 O O . THR A 1 189 ? -6.438 -19.565 18.213 1.00 77.50 189 THR A O 1
ATOM 1575 N N . GLU A 1 190 ? -6.708 -21.476 17.068 1.00 69.31 190 GLU A N 1
ATOM 1576 C CA . GLU A 1 190 ? -6.884 -22.337 18.255 1.00 69.31 190 GLU A CA 1
ATOM 1577 C C . GLU A 1 190 ? -5.634 -22.378 19.152 1.00 69.31 190 GLU A C 1
ATOM 1579 O O . GLU A 1 190 ? -5.743 -22.436 20.377 1.00 69.31 190 GLU A O 1
ATOM 1584 N N . GLN A 1 191 ? -4.442 -22.323 18.546 1.00 77.62 191 GLN A N 1
ATOM 1585 C CA . GLN A 1 191 ? -3.159 -22.196 19.234 1.00 77.62 191 GLN A CA 1
ATOM 1586 C C . GLN A 1 191 ? -2.245 -21.263 18.449 1.00 77.62 191 GLN A C 1
ATOM 1588 O O . GLN A 1 191 ? -1.872 -21.545 17.312 1.00 77.62 191 GLN A O 1
ATOM 1593 N N . PHE A 1 192 ? -1.871 -20.154 19.076 1.00 79.19 192 PHE A N 1
ATOM 1594 C CA . PHE A 1 192 ? -0.900 -19.226 18.520 1.00 79.19 192 PHE A CA 1
ATOM 1595 C C . PHE A 1 192 ? 0.495 -19.848 18.532 1.00 79.19 192 PHE A C 1
ATOM 1597 O O . PHE A 1 192 ? 1.013 -20.186 19.598 1.00 79.19 192 PHE A O 1
ATOM 1604 N N . SER A 1 193 ? 1.137 -19.939 17.367 1.00 84.69 193 SER A N 1
ATOM 1605 C CA . SER A 1 193 ? 2.585 -20.132 17.333 1.00 84.69 193 SER A CA 1
ATOM 1606 C C . SER A 1 193 ? 3.305 -18.877 17.854 1.00 84.69 193 SER A C 1
ATOM 1608 O O . SER A 1 193 ? 2.725 -17.789 17.976 1.00 84.69 193 SER A O 1
ATOM 1610 N N . GLU A 1 194 ? 4.604 -18.987 18.143 1.00 84.88 194 GLU A N 1
ATOM 1611 C CA . GLU A 1 194 ? 5.426 -17.813 18.470 1.00 84.88 194 GLU A CA 1
ATOM 1612 C C . GLU A 1 194 ? 5.424 -16.783 17.326 1.00 84.88 194 GLU A C 1
ATOM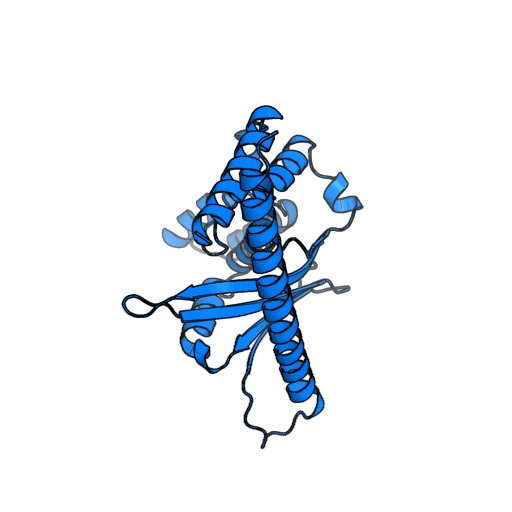 1614 O O . GLU A 1 194 ? 5.394 -15.575 17.576 1.00 84.88 194 GLU A O 1
ATOM 1619 N N . ALA A 1 195 ? 5.389 -17.253 16.074 1.00 83.75 195 ALA A N 1
ATOM 1620 C CA . ALA A 1 195 ? 5.321 -16.399 14.893 1.00 83.75 195 ALA A CA 1
ATOM 1621 C C . ALA A 1 195 ? 3.986 -15.641 14.816 1.00 83.75 195 ALA A C 1
ATOM 1623 O O . ALA A 1 195 ? 3.987 -14.427 14.610 1.00 83.75 195 ALA A O 1
ATOM 1624 N N . ASP A 1 196 ? 2.863 -16.318 15.064 1.00 84.50 196 ASP A N 1
ATOM 1625 C CA . ASP A 1 196 ? 1.537 -15.687 15.066 1.00 84.50 196 ASP A CA 1
ATOM 1626 C C . ASP A 1 196 ? 1.433 -14.651 16.191 1.00 84.50 196 ASP A C 1
ATOM 1628 O O . ASP A 1 196 ? 0.926 -13.545 15.996 1.00 84.50 196 ASP A O 1
ATOM 1632 N N . THR A 1 197 ? 1.989 -14.975 17.363 1.00 86.12 197 THR A N 1
ATOM 1633 C CA . THR A 1 197 ? 2.035 -14.064 18.516 1.00 86.12 197 THR A CA 1
ATOM 1634 C C . THR A 1 197 ? 2.837 -12.810 18.180 1.00 86.12 197 THR A C 1
ATOM 1636 O O . THR A 1 197 ? 2.423 -11.688 18.493 1.00 86.12 197 THR A O 1
ATOM 1639 N N . PHE A 1 198 ? 3.982 -12.982 17.516 1.00 88.50 198 PHE A N 1
ATOM 1640 C CA . PHE A 1 198 ? 4.808 -11.874 17.057 1.00 88.50 198 PHE A CA 1
ATOM 1641 C C . PHE A 1 198 ? 4.062 -10.997 16.044 1.00 88.50 198 PHE A C 1
ATOM 1643 O O . PHE A 1 198 ? 4.047 -9.775 16.208 1.00 88.50 198 PHE A O 1
ATOM 1650 N N . ILE A 1 199 ? 3.404 -11.596 15.046 1.00 87.94 199 ILE A N 1
ATOM 1651 C CA . ILE A 1 199 ? 2.633 -10.875 14.023 1.00 87.94 199 ILE A CA 1
ATOM 1652 C C . ILE A 1 199 ? 1.487 -10.093 14.664 1.00 87.94 199 ILE A C 1
ATOM 1654 O O . ILE A 1 199 ? 1.374 -8.888 14.443 1.00 87.94 199 ILE A O 1
ATOM 1658 N N . VAL A 1 200 ? 0.675 -10.723 15.515 1.00 89.19 200 VAL A N 1
ATOM 1659 C CA . VAL A 1 200 ? -0.444 -10.043 16.184 1.00 89.19 200 VAL A CA 1
ATOM 1660 C C . VAL A 1 200 ? 0.049 -8.894 17.051 1.00 89.19 200 VAL A C 1
ATOM 1662 O O . VAL A 1 200 ? -0.488 -7.788 16.969 1.00 89.19 200 VAL A O 1
ATOM 1665 N N . LYS A 1 201 ? 1.105 -9.104 17.844 1.00 90.81 201 LYS A N 1
ATOM 1666 C CA . LYS A 1 201 ? 1.695 -8.035 18.659 1.00 90.81 201 LYS A CA 1
ATOM 1667 C C . LYS A 1 201 ? 2.190 -6.881 17.788 1.00 90.81 201 LYS A C 1
ATOM 1669 O O . LYS A 1 201 ? 1.926 -5.719 18.096 1.00 90.81 201 LYS A O 1
ATOM 1674 N N . LYS A 1 202 ? 2.884 -7.194 16.695 1.00 91.88 202 LYS A N 1
ATOM 1675 C CA . LYS A 1 202 ? 3.404 -6.217 15.739 1.00 91.88 202 LYS A CA 1
ATOM 1676 C C . LYS A 1 202 ? 2.281 -5.390 15.106 1.00 91.88 202 LYS A C 1
ATOM 1678 O O . LYS A 1 202 ? 2.333 -4.164 15.152 1.00 91.88 202 LYS A O 1
ATOM 1683 N N . GLU A 1 203 ? 1.241 -6.033 14.588 1.00 92.81 203 GLU A N 1
ATOM 1684 C CA . GLU A 1 203 ? 0.114 -5.345 13.952 1.00 92.81 203 GLU A CA 1
ATOM 1685 C C . GLU A 1 203 ? -0.755 -4.579 14.968 1.00 92.81 203 GLU A C 1
ATOM 1687 O O . GLU A 1 203 ? -1.274 -3.508 14.650 1.00 92.81 203 GLU A O 1
ATOM 1692 N N . ARG A 1 204 ? -0.857 -5.046 16.223 1.00 92.69 204 ARG A N 1
ATOM 1693 C CA . ARG A 1 204 ? -1.485 -4.289 17.323 1.00 92.69 204 ARG A CA 1
ATOM 1694 C C . ARG A 1 204 ? -0.702 -3.028 17.677 1.00 92.69 204 ARG A C 1
ATOM 1696 O O . ARG A 1 204 ? -1.315 -1.994 17.933 1.00 92.69 204 ARG A O 1
ATOM 1703 N N . ASN A 1 205 ? 0.630 -3.069 17.646 1.00 93.00 205 ASN A N 1
ATOM 1704 C CA . ASN A 1 205 ? 1.447 -1.886 17.927 1.00 93.00 205 ASN A CA 1
ATOM 1705 C C . ASN A 1 205 ? 1.148 -0.740 16.944 1.00 93.00 205 ASN A C 1
ATOM 1707 O O . ASN A 1 205 ? 1.067 0.414 17.377 1.00 93.00 205 ASN A O 1
ATOM 1711 N N . LYS A 1 206 ? 0.864 -1.047 15.666 1.00 92.94 206 LYS A N 1
ATOM 1712 C CA . LYS A 1 206 ? 0.487 -0.046 14.647 1.00 92.94 206 LYS A CA 1
ATOM 1713 C C . LYS A 1 206 ? -0.747 0.778 15.032 1.00 92.94 206 LYS A C 1
ATOM 1715 O O . LYS A 1 206 ? -0.816 1.958 14.699 1.00 92.94 206 LYS A O 1
ATOM 1720 N N . LEU A 1 207 ? -1.685 0.195 15.788 1.00 92.00 207 LEU A N 1
ATOM 1721 C CA . LEU A 1 207 ? -2.892 0.878 16.284 1.00 92.00 207 LEU A CA 1
ATOM 1722 C C . LEU A 1 207 ? -2.604 1.921 17.376 1.00 92.00 207 LEU A C 1
ATOM 1724 O O . LEU A 1 207 ? -3.443 2.774 17.646 1.00 92.00 207 LEU A O 1
ATOM 1728 N N . THR A 1 208 ? -1.446 1.843 18.034 1.00 87.12 208 THR A N 1
ATOM 1729 C CA . THR A 1 208 ? -1.096 2.702 19.184 1.00 87.12 208 THR A CA 1
ATOM 1730 C C . THR A 1 208 ? 0.012 3.704 18.875 1.00 87.12 208 THR A C 1
ATOM 1732 O O . THR A 1 208 ? 0.141 4.718 19.564 1.00 87.12 208 THR A O 1
ATOM 1735 N N . ASN A 1 209 ? 0.785 3.461 17.813 1.00 82.94 209 ASN A N 1
ATOM 1736 C CA . ASN A 1 209 ? 1.952 4.266 17.464 1.00 82.94 209 ASN A CA 1
ATOM 1737 C C . ASN A 1 209 ? 1.613 5.713 17.083 1.00 82.94 209 ASN A C 1
ATOM 1739 O O . ASN A 1 209 ? 2.455 6.577 17.294 1.00 82.94 209 ASN A O 1
ATOM 1743 N N . ILE A 1 210 ? 0.388 6.017 16.634 1.00 76.12 210 ILE A N 1
ATOM 1744 C CA . ILE A 1 210 ? -0.032 7.397 16.308 1.00 76.12 210 ILE A CA 1
ATOM 1745 C C . ILE A 1 210 ? 0.156 8.347 17.498 1.00 76.12 210 ILE A C 1
ATOM 1747 O O . ILE A 1 210 ? 0.475 9.514 17.306 1.00 76.12 210 ILE A O 1
ATOM 1751 N N . SER A 1 211 ? 0.026 7.851 18.733 1.00 63.75 211 SER A N 1
ATOM 1752 C CA . SER A 1 211 ? 0.243 8.666 19.937 1.00 63.75 211 SER A CA 1
ATOM 1753 C C . SER A 1 211 ? 1.686 9.159 20.107 1.00 63.75 211 SER A C 1
ATOM 1755 O O . SER A 1 211 ? 1.925 10.087 20.873 1.00 63.75 211 SER A O 1
ATOM 1757 N N . LYS A 1 212 ? 2.643 8.560 19.389 1.00 70.50 212 LYS A N 1
ATOM 1758 C CA . LYS A 1 212 ? 4.063 8.936 19.389 1.00 70.50 212 LYS A CA 1
ATOM 1759 C C . LYS A 1 212 ? 4.414 9.921 18.273 1.00 70.50 212 LYS A C 1
ATOM 1761 O O . LYS A 1 212 ? 5.533 10.429 18.259 1.00 70.50 212 LYS A O 1
ATOM 1766 N N . TYR A 1 213 ? 3.499 10.172 17.334 1.00 76.88 213 TYR A N 1
ATOM 1767 C CA . TYR A 1 213 ? 3.741 11.123 16.258 1.00 76.88 213 TYR A CA 1
ATOM 1768 C C . TYR A 1 213 ? 3.844 12.541 16.823 1.00 76.88 213 TYR A C 1
ATOM 1770 O O . TYR A 1 213 ? 2.968 13.001 17.555 1.00 76.88 213 TYR A O 1
ATOM 1778 N N . THR A 1 214 ? 4.918 13.233 16.452 1.00 74.38 214 THR A N 1
ATOM 1779 C CA . THR A 1 214 ? 5.095 14.659 16.723 1.00 74.38 214 THR A CA 1
ATOM 1780 C C . THR A 1 214 ? 4.906 15.406 15.405 1.00 74.38 214 THR A C 1
ATOM 1782 O O . THR A 1 214 ? 5.657 15.125 14.468 1.00 74.38 214 THR A O 1
ATOM 1785 N N . PRO A 1 215 ? 3.920 16.319 15.303 1.00 77.56 215 PRO A N 1
ATOM 1786 C CA . PRO A 1 215 ? 3.716 17.116 14.101 1.00 77.56 215 PRO A CA 1
ATOM 1787 C C . PRO A 1 215 ? 4.985 17.846 13.678 1.00 77.56 215 PRO A C 1
ATOM 1789 O O . PRO A 1 215 ? 5.684 18.419 14.517 1.00 77.56 215 PRO A O 1
ATOM 1792 N N . LEU A 1 216 ? 5.264 17.827 12.375 1.00 76.12 216 LEU A N 1
ATOM 1793 C CA . LEU A 1 216 ? 6.340 18.634 11.813 1.00 76.12 216 LEU A CA 1
ATOM 1794 C C . LEU A 1 216 ? 5.982 20.117 11.932 1.00 76.12 216 LEU A C 1
ATOM 1796 O O . LEU A 1 216 ? 4.835 20.509 11.701 1.00 76.12 216 LEU A O 1
ATOM 1800 N N . THR A 1 217 ? 6.968 20.946 12.262 1.00 80.94 217 THR A N 1
ATOM 1801 C CA . THR A 1 217 ? 6.830 22.399 12.127 1.00 80.94 217 THR A CA 1
ATOM 1802 C C . THR A 1 217 ? 6.805 22.792 10.647 1.00 80.94 217 THR A C 1
ATOM 1804 O O . THR A 1 217 ? 7.243 22.035 9.778 1.00 80.94 217 THR A O 1
ATOM 1807 N N . GLU A 1 218 ? 6.309 23.993 10.347 1.00 77.06 218 GLU A N 1
ATOM 1808 C CA . GLU A 1 218 ? 6.332 24.543 8.986 1.00 77.06 218 GLU A CA 1
ATOM 1809 C C . GLU A 1 218 ? 7.758 24.577 8.413 1.00 77.06 218 GLU A C 1
ATOM 1811 O O . GLU A 1 218 ? 7.979 24.110 7.299 1.00 77.06 218 GLU A O 1
ATOM 1816 N N . ASP A 1 219 ? 8.741 24.998 9.215 1.00 81.62 219 ASP A N 1
ATOM 1817 C CA . ASP A 1 219 ? 10.156 24.995 8.825 1.00 81.62 219 ASP A CA 1
ATOM 1818 C C . ASP A 1 219 ? 10.659 23.586 8.479 1.00 81.62 219 ASP A C 1
ATOM 1820 O O . ASP A 1 219 ? 11.351 23.395 7.484 1.00 81.62 219 ASP A O 1
ATOM 1824 N N . GLN A 1 220 ? 10.264 22.568 9.253 1.00 79.31 220 GLN A N 1
ATOM 1825 C CA . GLN A 1 220 ? 10.636 21.179 8.972 1.00 79.31 220 GLN A CA 1
ATOM 1826 C C . GLN A 1 220 ? 9.995 20.655 7.679 1.00 79.31 220 GLN A C 1
ATOM 1828 O O . GLN A 1 220 ? 10.614 19.872 6.956 1.00 79.31 220 GLN A O 1
ATOM 1833 N N . LEU A 1 221 ? 8.764 21.075 7.372 1.00 73.94 221 LEU A N 1
ATOM 1834 C CA . LEU A 1 221 ? 8.101 20.748 6.107 1.00 73.94 221 LEU A CA 1
ATOM 1835 C C . LEU A 1 221 ? 8.816 21.405 4.921 1.00 73.94 221 LEU A C 1
ATOM 1837 O O . LEU A 1 221 ? 9.076 20.727 3.924 1.00 73.94 221 LEU A O 1
ATOM 1841 N N . ILE A 1 222 ? 9.165 22.689 5.038 1.00 76.75 222 ILE A N 1
ATOM 1842 C CA . ILE A 1 222 ? 9.910 23.433 4.013 1.00 76.75 222 ILE A CA 1
ATOM 1843 C C . ILE A 1 222 ? 11.271 22.775 3.774 1.00 76.75 222 ILE A C 1
ATOM 1845 O O . ILE A 1 222 ? 11.579 22.424 2.635 1.00 76.75 222 ILE A O 1
ATOM 1849 N N . ASP A 1 223 ? 12.029 22.494 4.836 1.00 80.00 223 ASP A N 1
ATOM 1850 C CA . ASP A 1 223 ? 13.326 21.815 4.759 1.00 80.00 223 ASP A CA 1
ATOM 1851 C C . ASP A 1 223 ? 13.234 20.465 4.032 1.00 80.00 223 ASP A C 1
ATOM 1853 O O . ASP A 1 223 ? 14.104 20.118 3.228 1.00 80.00 223 ASP A O 1
ATOM 1857 N N . ASN A 1 224 ? 12.187 19.680 4.299 1.00 73.31 224 ASN A N 1
ATOM 1858 C CA . ASN A 1 224 ? 11.986 18.384 3.649 1.00 73.31 224 ASN A CA 1
ATOM 1859 C C . ASN A 1 224 ? 11.678 18.535 2.151 1.00 73.31 224 ASN A C 1
ATOM 1861 O O . ASN A 1 224 ? 12.237 17.802 1.329 1.00 73.31 224 ASN A O 1
ATOM 1865 N N . ILE A 1 225 ? 10.841 19.510 1.780 1.00 72.88 225 ILE A N 1
ATOM 1866 C CA . ILE A 1 225 ? 10.534 19.824 0.378 1.00 72.88 225 ILE A CA 1
ATOM 1867 C C . ILE A 1 225 ? 11.799 20.293 -0.351 1.00 72.88 225 ILE A C 1
ATOM 1869 O O . ILE A 1 225 ? 12.097 19.812 -1.448 1.00 72.88 225 ILE A O 1
ATOM 1873 N N . GLU A 1 226 ? 12.573 21.194 0.252 1.00 77.81 226 GLU A N 1
ATOM 1874 C CA . GLU A 1 226 ? 13.815 21.699 -0.331 1.00 77.81 226 GLU A CA 1
ATOM 1875 C C . GLU A 1 226 ? 14.844 20.583 -0.522 1.00 77.81 226 GLU A C 1
ATOM 1877 O O . GLU A 1 226 ? 15.383 20.430 -1.622 1.00 77.81 226 GLU A O 1
ATOM 1882 N N . LYS A 1 227 ? 15.064 19.737 0.495 1.00 76.88 227 LYS A N 1
ATOM 1883 C CA . LYS A 1 227 ? 15.945 18.559 0.393 1.00 76.88 227 LYS A CA 1
ATOM 1884 C C . LYS A 1 227 ? 15.531 17.635 -0.746 1.00 76.88 227 LYS A C 1
ATOM 1886 O O . LYS A 1 227 ? 16.395 17.200 -1.511 1.00 76.88 227 LYS A O 1
ATOM 1891 N N . TYR A 1 228 ? 14.234 17.355 -0.894 1.00 70.81 228 TYR A N 1
ATOM 1892 C CA . TYR A 1 228 ? 13.736 16.528 -1.993 1.00 70.81 228 TYR A CA 1
ATOM 1893 C C . TYR A 1 228 ? 14.113 17.115 -3.353 1.00 70.81 228 TYR A C 1
ATOM 1895 O O . TYR A 1 228 ? 14.688 16.417 -4.196 1.00 70.81 228 TYR A O 1
ATOM 1903 N N . TRP A 1 229 ? 13.823 18.398 -3.570 1.00 68.19 229 TRP A N 1
ATOM 1904 C CA . TRP A 1 229 ? 14.107 19.0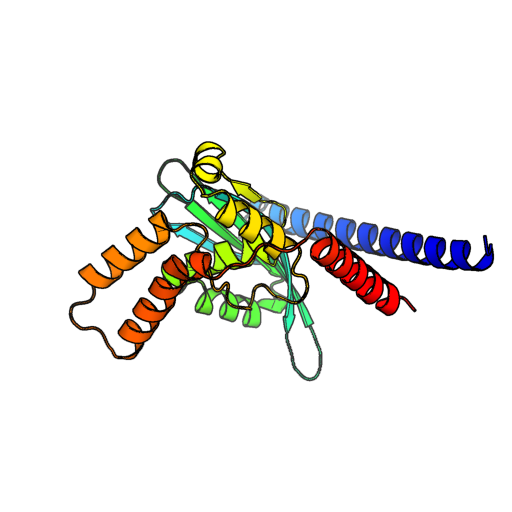48 -4.843 1.00 68.19 229 TRP A CA 1
ATOM 1905 C C . TRP A 1 229 ? 15.606 19.156 -5.104 1.00 68.19 229 TRP A C 1
ATOM 1907 O O . TRP A 1 229 ? 16.042 18.818 -6.203 1.00 68.19 229 TRP A O 1
ATOM 1917 N N . ILE A 1 230 ? 16.415 19.514 -4.106 1.00 73.25 230 ILE A N 1
ATOM 1918 C CA . ILE A 1 230 ? 17.878 19.561 -4.227 1.00 73.25 230 ILE A CA 1
ATOM 1919 C C . ILE A 1 230 ? 18.429 18.190 -4.633 1.00 73.25 230 ILE A C 1
ATOM 1921 O O . ILE A 1 230 ? 19.145 18.096 -5.632 1.00 73.25 230 ILE A O 1
ATOM 1925 N N . ASN A 1 231 ? 18.053 17.117 -3.931 1.00 67.44 231 ASN A N 1
ATOM 1926 C CA . ASN A 1 231 ? 18.503 15.757 -4.246 1.00 67.44 231 ASN A CA 1
ATOM 1927 C C . ASN A 1 231 ? 18.051 15.307 -5.642 1.00 67.44 231 ASN A C 1
ATOM 1929 O O . ASN A 1 231 ? 18.795 14.642 -6.370 1.00 67.44 231 ASN A O 1
ATOM 1933 N N . LYS A 1 232 ? 16.832 15.678 -6.044 1.00 64.31 232 LYS A N 1
ATOM 1934 C CA . LYS A 1 232 ? 16.290 15.354 -7.365 1.00 64.31 232 LYS A CA 1
ATOM 1935 C C . LYS A 1 232 ? 17.011 16.116 -8.475 1.00 64.31 232 LYS A C 1
ATOM 1937 O O . LYS A 1 232 ? 17.327 15.507 -9.490 1.00 64.31 232 LYS A O 1
ATOM 1942 N N . PHE A 1 233 ? 17.319 17.399 -8.282 1.00 62.09 233 PHE A N 1
ATOM 1943 C CA . PHE A 1 233 ? 18.019 18.232 -9.265 1.00 62.09 233 PHE A CA 1
ATOM 1944 C C . PHE A 1 233 ? 19.520 17.937 -9.351 1.00 62.09 233 PHE A C 1
ATOM 1946 O O . PHE A 1 233 ? 20.092 18.035 -10.436 1.00 62.09 233 PHE A O 1
ATOM 1953 N N . GLN A 1 234 ? 20.164 17.521 -8.256 1.00 59.31 234 GLN A N 1
ATOM 1954 C CA . GLN A 1 234 ? 21.570 17.103 -8.274 1.00 59.31 234 GLN A CA 1
ATOM 1955 C C . GLN A 1 234 ? 21.808 15.848 -9.127 1.00 59.31 234 GLN A C 1
ATOM 1957 O O . GLN A 1 234 ? 22.866 15.738 -9.732 1.00 59.31 234 GLN A O 1
ATOM 1962 N N . LYS A 1 235 ? 20.820 14.949 -9.260 1.00 54.12 235 LYS A N 1
ATOM 1963 C CA . LYS A 1 235 ? 20.901 13.774 -10.153 1.00 54.12 235 LYS A CA 1
ATOM 1964 C C . LYS A 1 235 ? 20.915 14.108 -11.653 1.00 54.12 235 LYS A C 1
ATOM 1966 O O . LYS A 1 235 ? 21.151 13.208 -12.452 1.00 54.12 235 LYS A O 1
ATOM 1971 N N . TYR A 1 236 ? 20.638 15.358 -12.031 1.00 48.31 236 TYR A N 1
ATOM 1972 C CA . TYR A 1 236 ? 20.641 15.831 -13.422 1.00 48.31 236 TYR A CA 1
ATOM 1973 C C . TYR A 1 236 ? 21.830 16.756 -13.749 1.00 48.31 236 TYR A C 1
ATOM 1975 O O . TYR A 1 236 ? 21.822 17.396 -14.801 1.00 48.31 236 TYR A O 1
ATOM 1983 N N . LYS A 1 237 ? 22.822 16.859 -12.854 1.00 45.69 237 LYS A N 1
ATOM 1984 C CA . LYS A 1 237 ? 24.149 17.428 -13.143 1.00 45.69 237 LYS A CA 1
ATOM 1985 C C . LYS A 1 237 ? 25.125 16.313 -13.491 1.00 45.69 237 LYS A C 1
ATOM 1987 O O . LYS A 1 237 ? 25.989 16.576 -14.350 1.00 45.69 237 LYS A O 1
#

Sequence (237 aa):
FNIKANDNILIQFQCLKNDCETRITYLRVYSERILNEYIKNSPRSKKTTINHGVCIDHKFPIALCGYTSLAYGNATIKKMLLITNVIPMENCTYIFCSAGKEHSKFFHKIIDFYFQSPLTILSFIESFMIHSSDHWYIKPSYWNSFSKIKQEMILAEILNVDKLITDEFEYSIFDDIRKCILFEYEKHTEQFSEADTFIVKKERNKLTNISKYTPLTEDQLIDNIEKYWINKFQKYK